Protein AF-A0AA38P6E7-F1 (afdb_monomer_lite)

Structure (mmCIF, N/CA/C/O backbone):
data_AF-A0AA38P6E7-F1
#
_entry.id   AF-A0AA38P6E7-F1
#
loop_
_atom_site.group_PDB
_atom_site.id
_atom_site.type_symbol
_atom_site.label_atom_id
_atom_site.label_alt_id
_atom_site.label_comp_id
_atom_site.label_asym_id
_atom_site.label_entity_id
_atom_site.label_seq_id
_atom_site.pdbx_PDB_ins_code
_atom_site.Cartn_x
_atom_site.Cartn_y
_atom_site.Cartn_z
_atom_site.occupancy
_atom_site.B_iso_or_equiv
_atom_site.auth_seq_id
_atom_site.auth_comp_id
_atom_site.auth_asym_id
_atom_site.auth_atom_id
_atom_site.pdbx_PDB_model_num
ATOM 1 N N . MET A 1 1 ? -50.278 -29.221 38.569 1.00 39.88 1 MET A N 1
ATOM 2 C CA . MET A 1 1 ? -48.830 -29.447 38.751 1.00 39.88 1 MET A CA 1
ATOM 3 C C . MET A 1 1 ? -48.111 -28.726 37.628 1.00 39.88 1 MET A C 1
ATOM 5 O O . MET A 1 1 ? -48.579 -28.765 36.501 1.00 39.88 1 MET A O 1
ATOM 9 N N . PHE A 1 2 ? -47.095 -27.956 37.997 1.00 41.41 2 PHE A N 1
ATOM 10 C CA . PHE A 1 2 ? -46.388 -26.969 37.183 1.00 41.41 2 PHE A CA 1
ATOM 11 C C . PHE A 1 2 ? -45.392 -27.589 36.188 1.00 41.41 2 PHE A C 1
ATOM 13 O O . PHE A 1 2 ? -44.880 -28.671 36.452 1.00 41.41 2 PHE A O 1
ATOM 20 N N . ARG A 1 3 ? -45.025 -26.763 35.190 1.00 39.72 3 ARG A N 1
ATOM 21 C CA . ARG A 1 3 ? -43.854 -26.798 34.283 1.00 39.72 3 ARG A CA 1
ATOM 22 C C . ARG A 1 3 ? -44.004 -27.555 32.961 1.00 39.72 3 ARG A C 1
ATOM 24 O O . ARG A 1 3 ? -43.667 -28.721 32.879 1.00 39.72 3 ARG A O 1
ATOM 31 N N . ASP A 1 4 ? -44.333 -26.792 31.919 1.00 40.22 4 ASP A N 1
ATOM 32 C CA . ASP A 1 4 ? -43.543 -26.791 30.680 1.00 40.22 4 ASP A CA 1
ATOM 33 C C . ASP A 1 4 ? -43.655 -25.419 29.991 1.00 40.22 4 ASP A C 1
ATOM 35 O O . ASP A 1 4 ? -44.494 -25.152 29.136 1.00 40.22 4 ASP A O 1
ATOM 39 N N . LEU A 1 5 ? -42.813 -24.496 30.455 1.00 48.41 5 LEU A N 1
ATOM 40 C CA . LEU A 1 5 ? -42.480 -23.230 29.808 1.00 48.41 5 LEU A CA 1
ATOM 41 C C . LEU A 1 5 ? -40.957 -23.209 29.729 1.00 48.41 5 LEU A C 1
ATOM 43 O O . LEU A 1 5 ? -40.318 -22.883 30.726 1.00 48.41 5 LEU A O 1
ATOM 47 N N . ALA A 1 6 ? -40.400 -23.606 28.585 1.00 44.25 6 ALA A N 1
ATOM 48 C CA . ALA A 1 6 ? -39.143 -23.108 28.016 1.00 44.25 6 ALA A CA 1
ATOM 49 C C . ALA A 1 6 ? -38.580 -24.121 27.015 1.00 44.25 6 ALA A C 1
ATOM 51 O O . ALA A 1 6 ? -37.879 -25.044 27.405 1.00 44.25 6 ALA A O 1
ATOM 52 N N . GLN A 1 7 ? -38.824 -23.894 25.726 1.00 44.56 7 GLN A N 1
ATOM 53 C CA . GLN A 1 7 ? -37.786 -23.967 24.688 1.00 44.56 7 GLN A CA 1
ATOM 54 C C . GLN A 1 7 ? -38.364 -23.484 23.353 1.00 44.56 7 GLN A C 1
ATOM 56 O O . GLN A 1 7 ? -38.350 -24.160 22.330 1.00 44.56 7 GLN A O 1
ATOM 61 N N . LEU A 1 8 ? -38.844 -22.236 23.352 1.00 39.66 8 LEU A N 1
ATOM 62 C CA . LEU A 1 8 ? -38.752 -21.430 22.141 1.00 39.66 8 LEU A CA 1
ATOM 63 C C . LEU A 1 8 ? -37.263 -21.161 21.942 1.00 39.66 8 LEU A C 1
ATOM 65 O O . LEU A 1 8 ? -36.682 -20.301 22.604 1.00 39.66 8 LEU A O 1
ATOM 69 N N . GLY A 1 9 ? -36.643 -21.977 21.092 1.00 34.53 9 GLY A N 1
ATOM 70 C CA . GLY A 1 9 ? -35.285 -21.788 20.614 1.00 34.53 9 GLY A CA 1
ATOM 71 C C . GLY A 1 9 ? -35.180 -20.437 19.924 1.00 34.53 9 GLY A C 1
ATOM 72 O O . GLY A 1 9 ? -35.387 -20.314 18.719 1.00 34.53 9 GLY A O 1
ATOM 73 N N . VAL A 1 10 ? -34.853 -19.414 20.709 1.00 36.50 10 VAL A N 1
ATOM 74 C CA . VAL A 1 10 ? -34.252 -18.184 20.221 1.00 36.50 10 VAL A CA 1
ATOM 75 C C . VAL A 1 10 ? -33.003 -18.631 19.474 1.00 36.50 10 VAL A C 1
ATOM 77 O O . VAL A 1 10 ? -32.026 -19.056 20.089 1.00 36.50 10 VAL A O 1
ATOM 80 N N . LYS A 1 11 ? -33.039 -18.566 18.138 1.00 34.88 11 LYS A N 1
ATOM 81 C CA . LYS A 1 11 ? -31.817 -18.427 17.351 1.00 34.88 11 LYS A CA 1
ATOM 82 C C . LYS A 1 11 ? -31.147 -17.179 17.902 1.00 34.88 11 LYS A C 1
ATOM 84 O O . LYS A 1 11 ? -31.534 -16.067 17.547 1.00 34.88 11 LYS A O 1
ATOM 89 N N . SER A 1 12 ? -30.200 -17.357 18.819 1.00 31.38 12 SER A N 1
ATOM 90 C CA . SER A 1 12 ? -29.248 -16.310 19.109 1.00 31.38 12 SER A CA 1
ATOM 91 C C . SER A 1 12 ? -28.549 -16.075 17.781 1.00 31.38 12 SER A C 1
ATOM 93 O O . SER A 1 12 ? -27.757 -16.883 17.303 1.00 31.38 12 SER A O 1
ATOM 95 N N . SER A 1 13 ? -28.929 -14.987 17.117 1.00 34.25 13 SER A N 1
ATOM 96 C CA . SER A 1 13 ? -28.035 -14.318 16.200 1.00 34.25 13 SER A CA 1
ATOM 97 C C . SER A 1 13 ? -26.786 -14.063 17.026 1.00 34.25 13 SER A C 1
ATOM 99 O O . SER A 1 13 ? -26.757 -13.139 17.843 1.00 34.25 13 SER A O 1
ATOM 101 N N . THR A 1 14 ? -25.803 -14.952 16.905 1.00 36.31 14 THR A N 1
ATOM 102 C CA . THR A 1 14 ? -24.436 -14.668 17.287 1.00 36.31 14 THR A CA 1
ATOM 103 C C . THR A 1 14 ? -24.098 -13.407 16.527 1.00 36.31 14 THR A C 1
ATOM 105 O O . THR A 1 14 ? -23.789 -13.431 15.338 1.00 36.31 14 THR A O 1
ATOM 108 N N . SER A 1 15 ? -24.242 -12.282 17.219 1.00 38.16 15 SER A N 1
ATOM 109 C CA . SER A 1 15 ? -23.407 -11.129 17.013 1.00 38.16 15 SER A CA 1
ATOM 110 C C . SER A 1 15 ? -21.996 -11.681 17.108 1.00 38.16 15 SER A C 1
ATOM 112 O O . SER A 1 15 ? -21.443 -11.840 18.197 1.00 38.16 15 SER A O 1
ATOM 114 N N . GLU A 1 16 ? -21.457 -12.097 15.959 1.00 39.03 16 GLU A N 1
ATOM 115 C CA . GLU A 1 16 ? -20.031 -12.262 15.784 1.00 39.03 16 GLU A CA 1
ATOM 116 C C . GLU A 1 16 ? -19.461 -10.957 16.308 1.00 39.03 16 GLU A C 1
ATOM 118 O O . GLU A 1 16 ? -19.610 -9.892 15.702 1.00 39.03 16 GLU A O 1
ATOM 123 N N . LYS A 1 17 ? -18.925 -11.016 17.529 1.00 42.41 17 LYS A N 1
ATOM 124 C CA . LYS A 1 17 ? -18.090 -9.965 18.065 1.00 42.41 17 LYS A CA 1
ATOM 125 C C . LYS A 1 17 ? -16.976 -9.891 17.044 1.00 42.41 17 LYS A C 1
ATOM 127 O O . LYS A 1 17 ? -16.086 -10.734 17.086 1.00 42.41 17 LYS A O 1
ATOM 132 N N . LYS A 1 18 ? -17.093 -8.965 16.082 1.00 54.44 18 LYS A N 1
ATOM 133 C CA . LYS A 1 18 ? -16.009 -8.619 15.174 1.00 54.44 18 LYS A CA 1
ATOM 134 C C . LYS A 1 18 ? -14.818 -8.439 16.104 1.00 54.44 18 LYS A C 1
ATOM 136 O O . LYS A 1 18 ? -14.843 -7.594 16.993 1.00 54.44 18 LYS A O 1
ATOM 141 N N . SER A 1 19 ? -13.887 -9.361 16.024 1.00 62.50 19 SER A N 1
ATOM 142 C CA . SER A 1 19 ? -12.662 -9.365 16.786 1.00 62.50 19 SER A CA 1
ATOM 143 C C . SER A 1 19 ? -11.571 -9.463 15.746 1.00 62.50 19 SER A C 1
ATOM 145 O O . SER A 1 19 ? -11.740 -10.088 14.694 1.00 62.50 19 SER A O 1
ATOM 147 N N . MET A 1 20 ? -10.479 -8.755 15.996 1.00 73.88 20 MET A N 1
ATOM 148 C CA . MET A 1 20 ? -9.335 -8.794 15.105 1.00 73.88 20 MET A CA 1
ATOM 149 C C . MET A 1 20 ? -8.891 -10.247 14.912 1.00 73.88 20 MET A C 1
ATOM 151 O O . MET A 1 20 ? -8.776 -10.988 15.891 1.00 73.88 20 MET A O 1
ATOM 155 N N . SER A 1 21 ? -8.604 -10.642 13.668 1.00 80.94 21 SER A N 1
ATOM 156 C CA . SER A 1 21 ? -7.973 -11.938 13.407 1.00 80.94 21 SER A CA 1
ATOM 157 C C . SER A 1 21 ? -6.706 -12.066 14.273 1.00 80.94 21 SER A C 1
ATOM 159 O O . SER A 1 21 ? -5.883 -11.142 14.254 1.00 80.94 21 SER A O 1
ATOM 161 N N . PRO A 1 22 ? -6.514 -13.169 15.028 1.00 83.25 22 PRO A N 1
ATOM 162 C CA . PRO A 1 22 ? -5.448 -13.275 16.030 1.00 83.25 22 PRO A CA 1
ATOM 163 C C . PRO A 1 22 ? -4.039 -13.033 15.481 1.00 83.25 22 PRO A C 1
ATOM 165 O O . PRO A 1 22 ? -3.148 -12.604 16.208 1.00 83.25 22 PRO A O 1
ATOM 168 N N . THR A 1 23 ? -3.832 -13.292 14.190 1.00 93.94 23 THR A N 1
ATOM 169 C CA . THR A 1 23 ? -2.532 -13.155 13.526 1.00 93.94 23 THR A CA 1
ATOM 170 C C . THR A 1 23 ? -2.418 -11.894 12.674 1.00 93.94 23 THR A C 1
ATOM 172 O O . THR A 1 23 ? -1.388 -11.702 12.038 1.00 93.94 23 THR A O 1
ATOM 175 N N . LEU A 1 24 ? -3.440 -11.026 12.617 1.00 93.94 24 LEU A N 1
ATOM 176 C CA . LEU A 1 24 ? -3.442 -9.875 11.703 1.00 93.94 24 LEU A CA 1
ATOM 177 C C . LEU A 1 24 ? -2.207 -8.994 11.898 1.00 93.94 24 LEU A C 1
ATOM 179 O O . LEU A 1 24 ? -1.532 -8.660 10.931 1.00 93.94 24 LEU A O 1
ATOM 183 N N . ARG A 1 25 ? -1.868 -8.674 13.150 1.00 93.94 25 ARG A N 1
ATOM 184 C CA . ARG A 1 25 ? -0.705 -7.839 13.466 1.00 93.94 25 ARG A CA 1
ATOM 185 C C . ARG A 1 25 ? 0.607 -8.460 12.976 1.00 93.94 2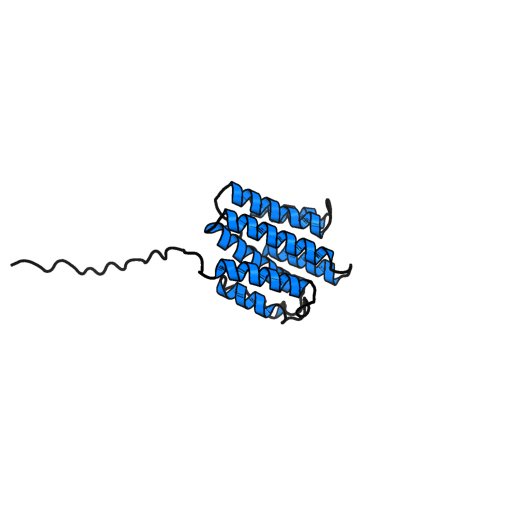5 ARG A C 1
ATOM 187 O O . ARG A 1 25 ? 1.397 -7.772 12.336 1.00 93.94 25 ARG A O 1
ATOM 194 N N . SER A 1 26 ? 0.856 -9.740 13.263 1.00 95.56 26 SER A N 1
ATOM 195 C CA . SER A 1 26 ? 2.084 -10.417 12.816 1.00 95.56 26 SER A CA 1
ATOM 196 C C . SER A 1 26 ? 2.136 -10.543 11.296 1.00 95.56 26 SER A C 1
ATOM 198 O O . SER A 1 26 ? 3.189 -10.340 10.688 1.00 95.56 26 SER A O 1
ATOM 200 N N . ASP A 1 27 ? 0.988 -10.828 10.683 1.00 97.00 27 ASP A N 1
ATOM 201 C CA . ASP A 1 27 ? 0.849 -10.984 9.241 1.00 97.00 27 ASP A CA 1
ATOM 202 C C . ASP A 1 27 ? 1.086 -9.643 8.524 1.00 97.00 27 ASP A C 1
ATOM 204 O O . ASP A 1 27 ? 1.743 -9.629 7.487 1.00 97.00 27 ASP A O 1
ATOM 208 N N . VAL A 1 28 ? 0.653 -8.506 9.091 1.00 97.56 28 VAL A N 1
ATOM 209 C CA . VAL A 1 28 ? 0.943 -7.155 8.567 1.00 97.56 28 VAL A CA 1
ATOM 210 C C . VAL A 1 28 ? 2.447 -6.933 8.442 1.00 97.56 28 VAL A C 1
ATOM 212 O O . VAL A 1 28 ? 2.931 -6.669 7.344 1.00 97.56 28 VAL A O 1
ATOM 215 N N . TYR A 1 29 ? 3.202 -7.059 9.536 1.00 97.50 29 TYR A N 1
ATOM 216 C CA . TYR A 1 29 ? 4.641 -6.776 9.505 1.00 97.50 29 TYR A CA 1
ATOM 217 C C . TYR A 1 29 ? 5.405 -7.772 8.630 1.00 97.50 29 TYR A C 1
ATOM 219 O O . TYR A 1 29 ? 6.242 -7.365 7.828 1.00 97.50 29 TYR A O 1
ATOM 227 N N . THR A 1 30 ? 5.034 -9.053 8.689 1.00 97.31 30 THR A N 1
ATOM 228 C CA . THR A 1 30 ? 5.612 -10.086 7.818 1.00 97.31 30 THR A CA 1
ATOM 229 C C . THR A 1 30 ? 5.386 -9.756 6.342 1.00 97.31 30 THR A C 1
ATOM 231 O O . THR A 1 30 ? 6.307 -9.859 5.532 1.00 97.31 30 THR A O 1
ATOM 234 N N . THR A 1 31 ? 4.178 -9.317 5.976 1.00 97.12 31 THR A N 1
ATOM 235 C CA . THR A 1 31 ? 3.848 -8.977 4.585 1.00 97.12 31 THR A CA 1
ATOM 236 C C . THR A 1 31 ? 4.546 -7.688 4.142 1.00 97.12 31 THR A C 1
ATOM 238 O O . THR A 1 31 ? 4.998 -7.611 3.002 1.00 97.12 31 THR A O 1
ATOM 241 N N . ILE A 1 32 ? 4.716 -6.701 5.033 1.00 98.12 32 ILE A N 1
ATOM 242 C CA . ILE A 1 32 ? 5.516 -5.492 4.763 1.00 98.12 32 ILE A CA 1
ATOM 243 C C . ILE A 1 32 ? 6.966 -5.869 4.427 1.00 98.12 32 ILE A C 1
ATOM 245 O O . ILE A 1 32 ? 7.505 -5.385 3.429 1.00 98.12 32 ILE A O 1
ATOM 249 N N . ASP A 1 33 ? 7.586 -6.752 5.211 1.00 96.62 33 ASP A N 1
ATOM 250 C CA . ASP A 1 33 ? 8.971 -7.183 4.988 1.00 96.62 33 ASP A CA 1
ATOM 251 C C . ASP A 1 33 ? 9.125 -7.997 3.698 1.00 96.62 33 ASP A C 1
ATOM 253 O O . ASP A 1 33 ? 10.066 -7.785 2.926 1.00 96.62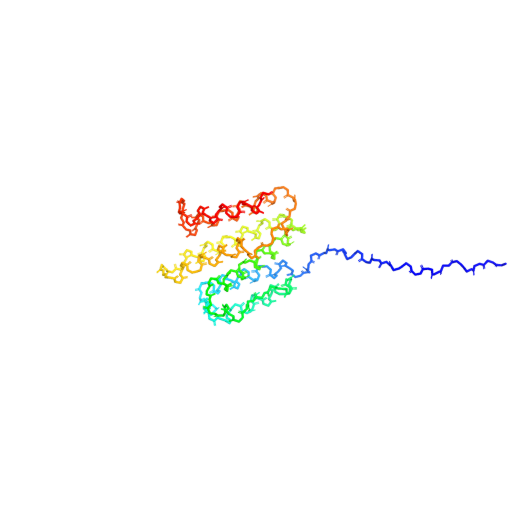 33 ASP A O 1
ATOM 257 N N . GLN A 1 34 ? 8.173 -8.891 3.417 1.00 96.19 34 GLN A N 1
ATOM 258 C CA . GLN A 1 34 ? 8.124 -9.617 2.148 1.00 96.19 34 GLN A CA 1
ATOM 259 C C . GLN A 1 34 ? 7.978 -8.658 0.960 1.00 96.19 34 GLN A C 1
ATOM 261 O O . GLN A 1 34 ? 8.695 -8.804 -0.031 1.00 96.19 34 GLN A O 1
ATOM 266 N N . CYS A 1 35 ? 7.116 -7.644 1.076 1.00 96.88 35 CYS A N 1
ATOM 267 C CA . CYS A 1 35 ? 6.895 -6.653 0.027 1.00 96.88 35 CYS A CA 1
ATOM 268 C C . CYS A 1 35 ? 8.132 -5.800 -0.218 1.00 96.88 35 CYS A C 1
ATOM 270 O O . CYS A 1 35 ? 8.526 -5.609 -1.367 1.00 96.88 35 CYS A O 1
ATOM 272 N N . LYS A 1 36 ? 8.811 -5.371 0.849 1.00 96.19 36 LYS A N 1
ATOM 273 C CA . LYS A 1 36 ? 10.107 -4.696 0.755 1.00 96.19 36 LYS A CA 1
ATOM 274 C C . LYS A 1 36 ? 11.113 -5.538 -0.031 1.00 96.19 36 LYS A C 1
ATOM 276 O O . LYS A 1 36 ? 11.755 -5.028 -0.943 1.00 96.19 36 LYS A O 1
ATOM 281 N N . ALA A 1 37 ? 11.247 -6.821 0.306 1.00 94.44 37 ALA A N 1
ATOM 282 C CA . ALA A 1 37 ? 12.193 -7.707 -0.363 1.00 94.44 37 ALA A CA 1
ATOM 283 C C . ALA A 1 37 ? 11.838 -7.956 -1.837 1.00 94.44 37 ALA A C 1
ATOM 285 O O . ALA A 1 37 ? 12.730 -7.989 -2.683 1.00 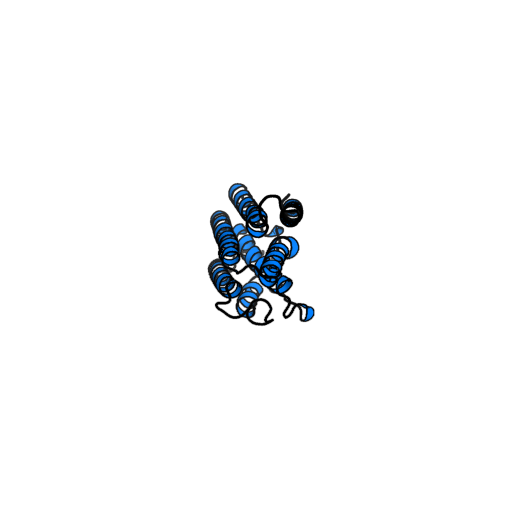94.44 37 ALA A O 1
ATOM 286 N N . TRP A 1 38 ? 10.551 -8.095 -2.149 1.00 95.62 38 TRP A N 1
ATOM 287 C CA . TRP A 1 38 ? 10.069 -8.291 -3.515 1.00 95.62 38 TRP A CA 1
ATOM 288 C C . TRP A 1 38 ? 10.237 -7.036 -4.384 1.00 95.62 38 TRP A C 1
ATOM 290 O O . TRP A 1 38 ? 10.803 -7.120 -5.472 1.00 95.62 38 TRP A O 1
ATOM 300 N N . LEU A 1 39 ? 9.838 -5.858 -3.890 1.00 94.06 39 LEU A N 1
ATOM 301 C CA . LEU A 1 39 ? 10.000 -4.584 -4.604 1.00 94.06 39 LEU A CA 1
ATOM 302 C C . LEU A 1 39 ? 11.475 -4.247 -4.866 1.00 94.06 39 LEU A C 1
ATOM 304 O O . LEU A 1 39 ? 11.798 -3.695 -5.916 1.00 94.06 39 LEU A O 1
ATOM 308 N N . ALA A 1 40 ? 12.367 -4.615 -3.942 1.00 92.44 40 ALA A N 1
ATOM 309 C CA . ALA A 1 40 ? 13.814 -4.473 -4.102 1.00 92.44 40 ALA A CA 1
ATOM 310 C C . ALA A 1 40 ? 14.443 -5.507 -5.058 1.00 92.44 40 ALA A C 1
ATOM 312 O O . ALA A 1 40 ? 15.633 -5.416 -5.347 1.00 92.44 40 ALA A O 1
ATOM 313 N N . GLY A 1 41 ? 13.690 -6.512 -5.520 1.00 88.88 41 GLY A N 1
ATOM 314 C CA . GLY A 1 41 ? 14.213 -7.599 -6.353 1.00 88.88 41 GLY A CA 1
ATOM 315 C C . GLY A 1 41 ? 15.077 -8.623 -5.603 1.00 88.88 41 GLY A C 1
ATOM 316 O O . GLY A 1 41 ? 15.810 -9.378 -6.231 1.00 88.88 41 GLY A O 1
ATOM 317 N N . MET A 1 42 ? 15.016 -8.662 -4.265 1.00 88.06 42 MET A N 1
ATOM 318 C CA . MET A 1 42 ? 15.774 -9.615 -3.436 1.00 88.06 42 MET A CA 1
ATOM 319 C C . MET A 1 42 ? 15.085 -10.982 -3.318 1.00 88.06 42 MET A C 1
ATOM 321 O O . MET A 1 42 ? 15.730 -11.982 -3.011 1.00 88.06 42 MET A O 1
ATOM 325 N N . ARG A 1 43 ? 13.764 -11.033 -3.517 1.00 81.69 43 ARG A N 1
ATOM 326 C CA . ARG A 1 43 ? 12.955 -12.261 -3.495 1.00 81.69 43 ARG A CA 1
ATOM 327 C C . ARG A 1 43 ? 12.042 -12.294 -4.718 1.00 81.69 43 ARG A C 1
ATOM 329 O O . ARG A 1 43 ? 10.867 -11.950 -4.623 1.00 81.69 43 ARG A O 1
ATOM 336 N N . GLY A 1 44 ? 12.617 -12.677 -5.857 1.00 85.94 44 GLY A N 1
ATOM 337 C CA . GLY A 1 44 ? 11.927 -12.696 -7.148 1.00 85.94 44 GLY A CA 1
ATOM 338 C C . GLY A 1 44 ? 11.919 -11.341 -7.856 1.00 85.94 44 GLY A C 1
ATOM 339 O O . GLY A 1 44 ? 12.693 -10.451 -7.497 1.00 85.94 44 GLY A O 1
ATOM 340 N N . GLN A 1 45 ? 11.066 -11.175 -8.872 1.00 86.94 45 GLN A N 1
ATOM 341 C CA . GLN A 1 45 ? 10.970 -9.933 -9.640 1.00 86.94 45 GLN A CA 1
ATOM 342 C C . GLN A 1 45 ? 9.538 -9.386 -9.647 1.00 86.94 45 GLN A C 1
ATOM 344 O O . GLN A 1 45 ? 8.558 -10.113 -9.734 1.00 86.94 45 GLN A O 1
ATOM 349 N N . THR A 1 46 ? 9.388 -8.068 -9.556 1.00 88.44 46 THR A N 1
ATOM 350 C CA . THR A 1 46 ? 8.096 -7.424 -9.826 1.00 88.44 46 THR A CA 1
ATOM 351 C C . THR A 1 46 ? 7.728 -7.583 -11.300 1.00 88.44 46 THR A C 1
ATOM 353 O O . THR A 1 46 ? 8.566 -7.305 -12.164 1.00 88.44 46 THR A O 1
ATOM 356 N N . GLY A 1 47 ? 6.490 -7.998 -11.587 1.00 86.81 47 GLY A N 1
ATOM 357 C CA . GLY A 1 47 ? 6.027 -8.279 -12.947 1.00 86.81 47 GLY A CA 1
ATOM 358 C C . GLY A 1 47 ? 6.411 -9.657 -13.475 1.00 86.81 47 GLY A C 1
ATOM 359 O O . GLY A 1 47 ? 6.429 -9.833 -14.687 1.00 86.81 47 GLY A O 1
ATOM 360 N N . ASP A 1 48 ? 6.766 -10.611 -12.612 1.00 88.50 48 ASP A N 1
ATOM 361 C CA . ASP A 1 48 ? 7.031 -11.996 -13.025 1.00 88.50 48 ASP A CA 1
ATOM 362 C C . ASP A 1 48 ? 5.811 -12.922 -12.901 1.00 88.50 48 ASP A C 1
ATOM 364 O O . ASP A 1 48 ? 5.905 -14.106 -13.223 1.00 88.50 48 ASP A O 1
ATOM 368 N N . GLY A 1 49 ? 4.664 -12.408 -12.442 1.00 88.81 49 GLY A N 1
ATOM 369 C CA . GLY A 1 49 ? 3.420 -13.166 -12.326 1.00 88.81 49 GLY A CA 1
ATOM 370 C C . GLY A 1 49 ? 3.339 -14.125 -11.138 1.00 88.81 49 GLY A C 1
ATOM 371 O O . GLY A 1 49 ? 2.278 -14.706 -10.921 1.00 88.81 49 GLY A O 1
ATOM 372 N N . VAL A 1 50 ? 4.412 -14.324 -10.363 1.00 90.62 50 VAL A N 1
ATOM 373 C CA . VAL A 1 50 ? 4.459 -15.419 -9.373 1.00 90.62 50 VAL A CA 1
ATOM 374 C C . VAL A 1 50 ? 5.080 -15.034 -8.038 1.00 90.62 50 VAL A C 1
ATOM 376 O O . VAL A 1 50 ? 4.634 -15.513 -6.994 1.00 90.62 50 VAL A O 1
ATOM 379 N N . SER A 1 51 ? 6.068 -14.142 -8.018 1.00 92.62 51 SER A N 1
ATOM 380 C CA . SER A 1 51 ? 6.831 -13.837 -6.801 1.00 92.62 51 SER A CA 1
ATOM 381 C C . SER A 1 51 ? 6.025 -13.070 -5.759 1.00 92.62 51 SER A C 1
ATOM 383 O O . SER A 1 51 ? 6.378 -13.059 -4.579 1.00 92.62 51 SER A O 1
ATOM 385 N N . TYR A 1 52 ? 4.892 -12.487 -6.156 1.00 92.62 52 TYR A N 1
ATOM 386 C CA . TYR A 1 52 ? 3.957 -11.869 -5.225 1.00 92.62 52 TYR A CA 1
ATOM 387 C C . TYR A 1 52 ? 3.118 -12.883 -4.424 1.00 92.62 52 TYR A C 1
ATOM 389 O O . TYR A 1 52 ? 2.472 -12.503 -3.443 1.00 92.62 52 TYR A O 1
ATOM 397 N N . ALA A 1 53 ? 3.080 -14.159 -4.830 1.00 93.00 53 ALA A N 1
ATOM 398 C CA . ALA A 1 53 ? 2.138 -15.152 -4.311 1.00 93.00 53 ALA A CA 1
ATOM 399 C C . ALA A 1 53 ? 2.170 -15.334 -2.779 1.00 93.00 53 ALA A C 1
ATOM 401 O O . ALA A 1 53 ? 1.090 -15.397 -2.186 1.00 93.00 53 ALA A O 1
ATOM 402 N N . PRO A 1 54 ? 3.333 -15.354 -2.091 1.00 94.50 54 PRO A N 1
ATOM 403 C CA . PRO A 1 54 ? 3.366 -15.464 -0.629 1.00 94.50 54 PRO A CA 1
ATOM 404 C C . PRO A 1 54 ? 2.639 -14.312 0.080 1.00 94.50 54 PRO A C 1
ATOM 406 O O . PRO A 1 54 ? 1.895 -14.532 1.041 1.00 94.50 54 PRO A O 1
ATOM 409 N N . MET A 1 55 ? 2.789 -13.089 -0.438 1.00 96.12 55 MET A N 1
ATOM 410 C CA . MET A 1 55 ? 2.098 -11.915 0.092 1.00 96.12 55 MET A CA 1
ATOM 411 C C . MET A 1 55 ? 0.608 -11.980 -0.217 1.00 96.12 55 MET A C 1
ATOM 413 O O . MET A 1 55 ? -0.206 -11.758 0.674 1.00 96.12 55 MET A O 1
ATOM 417 N N . LEU A 1 56 ? 0.236 -12.345 -1.450 1.00 95.88 56 LEU A N 1
ATOM 418 C CA . LEU A 1 56 ? -1.170 -12.483 -1.829 1.00 95.88 56 LEU A CA 1
ATOM 419 C C . LEU A 1 56 ? -1.889 -13.531 -0.972 1.00 95.88 56 LEU A C 1
ATOM 421 O O . LEU A 1 56 ? -3.016 -13.294 -0.552 1.00 95.88 56 LEU A O 1
ATOM 425 N N . ASN A 1 57 ? -1.244 -14.658 -0.669 1.00 95.69 57 ASN A N 1
ATOM 426 C CA . ASN A 1 57 ? -1.806 -15.688 0.206 1.00 95.69 57 ASN A CA 1
ATOM 427 C C . ASN A 1 57 ? -2.036 -15.162 1.627 1.00 95.69 57 ASN A C 1
ATOM 429 O O . ASN A 1 57 ? -3.094 -15.400 2.213 1.00 95.69 57 ASN A O 1
ATOM 433 N N . THR A 1 58 ? -1.082 -14.394 2.158 1.00 96.12 58 THR A N 1
ATOM 434 C CA . THR A 1 58 ? -1.216 -13.764 3.478 1.00 96.12 58 THR A CA 1
ATOM 435 C C . THR A 1 58 ? -2.327 -12.711 3.487 1.00 96.12 58 THR A C 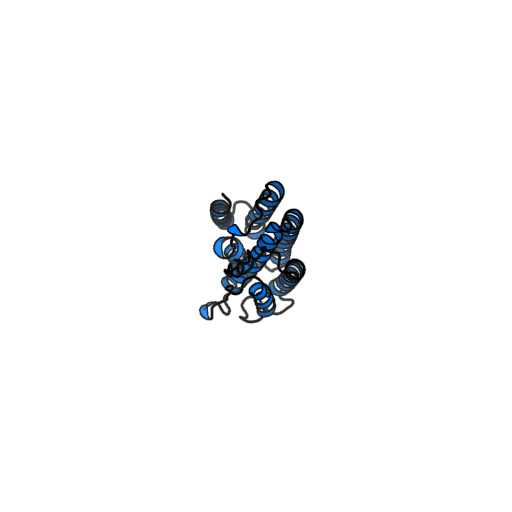1
ATOM 437 O O . THR A 1 58 ? -3.127 -12.675 4.417 1.00 96.12 58 THR A O 1
ATOM 440 N N . ILE A 1 59 ? -2.456 -11.912 2.425 1.00 96.50 59 ILE A N 1
ATOM 441 C CA . ILE A 1 59 ? -3.553 -10.946 2.271 1.00 96.50 59 ILE A CA 1
ATOM 442 C C . ILE A 1 59 ? -4.900 -11.672 2.186 1.00 96.50 59 ILE A C 1
ATOM 444 O O . ILE A 1 59 ? -5.834 -11.303 2.893 1.00 96.50 59 ILE A O 1
ATOM 448 N N . LYS A 1 60 ? -5.005 -12.734 1.378 1.00 95.31 60 LYS A N 1
ATOM 449 C CA . LYS A 1 60 ? -6.234 -13.525 1.196 1.00 95.31 60 LYS A CA 1
ATOM 450 C C . LYS A 1 60 ? -6.740 -14.175 2.479 1.00 95.31 60 LYS A C 1
ATOM 452 O O . LYS A 1 60 ? -7.943 -14.358 2.621 1.00 95.31 60 LYS A O 1
ATOM 457 N N . LYS A 1 61 ? -5.853 -14.477 3.428 1.00 94.62 61 LYS A N 1
ATOM 458 C CA . LYS A 1 61 ? -6.238 -14.954 4.763 1.00 94.62 61 LYS A CA 1
ATOM 459 C C . LYS A 1 61 ? -7.148 -13.964 5.501 1.00 94.62 61 LYS A C 1
ATOM 461 O O . LYS A 1 61 ? -8.020 -14.395 6.246 1.00 94.62 61 LYS A O 1
ATOM 466 N N . HIS A 1 62 ? -6.954 -12.660 5.289 1.00 93.75 62 HIS A N 1
ATOM 467 C CA . HIS A 1 62 ? -7.745 -11.591 5.918 1.00 93.75 62 HIS A CA 1
ATOM 468 C C . HIS A 1 62 ? -8.769 -10.970 4.957 1.00 93.75 62 HIS A C 1
ATOM 470 O O . HIS A 1 62 ? -9.816 -10.501 5.391 1.00 93.75 62 HIS A O 1
ATOM 476 N N . PHE A 1 63 ? -8.498 -11.014 3.650 1.00 93.94 63 PHE A N 1
ATOM 477 C CA . PHE A 1 63 ? -9.339 -10.475 2.579 1.00 93.94 63 PHE A CA 1
ATOM 478 C C . PHE A 1 63 ? -9.473 -11.486 1.427 1.00 93.94 63 PHE A C 1
ATOM 480 O O . PHE A 1 63 ? -8.822 -11.311 0.388 1.00 93.94 63 PHE A O 1
ATOM 487 N N . PRO A 1 64 ? -10.321 -12.525 1.564 1.00 91.81 64 PRO A N 1
ATOM 488 C CA . PRO A 1 64 ? -10.407 -13.642 0.609 1.00 91.81 64 PRO A CA 1
ATOM 489 C C . PRO A 1 64 ? -10.716 -13.232 -0.835 1.00 91.81 64 PRO A C 1
ATOM 491 O O . PRO A 1 64 ? -10.287 -13.894 -1.777 1.00 91.81 64 PRO A O 1
ATOM 494 N N . ASN A 1 65 ? -11.407 -12.103 -1.012 1.00 89.88 65 ASN A N 1
ATOM 495 C CA . ASN A 1 65 ? -11.785 -11.570 -2.321 1.00 89.88 65 ASN A CA 1
ATOM 496 C C . ASN A 1 65 ? -10.623 -10.881 -3.061 1.00 89.88 65 ASN A C 1
ATOM 498 O O . ASN A 1 65 ? -10.762 -10.530 -4.233 1.00 89.88 65 ASN A O 1
ATOM 502 N N . THR A 1 66 ? -9.474 -10.677 -2.408 1.00 91.00 66 THR A N 1
ATOM 503 C CA . THR A 1 66 ? -8.305 -10.060 -3.046 1.00 91.00 66 THR A CA 1
ATOM 504 C C . THR A 1 66 ? -7.721 -11.013 -4.077 1.00 91.00 66 THR A C 1
ATOM 506 O O . THR A 1 66 ? -7.200 -12.071 -3.733 1.00 91.00 66 THR A O 1
ATOM 509 N N . THR A 1 67 ? -7.778 -10.642 -5.351 1.00 89.19 67 THR A N 1
ATOM 510 C CA . THR A 1 67 ? -7.303 -11.475 -6.459 1.00 89.19 67 THR A CA 1
ATOM 511 C C . THR A 1 67 ? -6.509 -10.648 -7.464 1.00 89.19 67 THR A C 1
ATOM 513 O O . THR A 1 67 ? -6.717 -9.443 -7.607 1.00 89.19 67 THR A O 1
ATOM 516 N N . ILE A 1 68 ? -5.570 -11.312 -8.139 1.00 87.19 68 ILE A N 1
ATOM 517 C CA . ILE A 1 68 ? -4.899 -10.815 -9.342 1.00 87.19 68 ILE A CA 1
ATOM 518 C C . ILE A 1 68 ? -5.427 -11.698 -10.470 1.00 87.19 68 ILE A C 1
ATOM 520 O O . ILE A 1 68 ? -5.274 -12.919 -10.401 1.00 87.19 68 ILE A O 1
ATOM 524 N N . GLY A 1 69 ? -6.137 -11.096 -11.425 1.00 81.38 69 GLY A N 1
ATOM 525 C CA . GLY A 1 69 ? -6.687 -11.807 -12.577 1.00 81.38 69 GLY A CA 1
ATOM 526 C C . GLY A 1 69 ? -5.588 -12.312 -13.513 1.00 81.38 69 GLY A C 1
ATOM 527 O O . GLY A 1 69 ? -4.459 -11.819 -13.480 1.00 81.38 69 GLY A O 1
ATOM 528 N N . LEU A 1 70 ? -5.910 -13.298 -14.353 1.00 78.25 70 LEU A N 1
ATOM 529 C CA . LEU A 1 70 ? -4.965 -13.864 -15.327 1.00 78.25 70 LEU A CA 1
ATOM 530 C C . LEU A 1 70 ? -4.458 -12.807 -16.317 1.00 78.25 70 LEU A C 1
ATOM 532 O O . LEU A 1 70 ? -3.302 -12.841 -16.724 1.00 78.25 70 LEU A O 1
ATOM 536 N N . GLU A 1 71 ? -5.304 -11.839 -16.653 1.00 77.62 71 GLU A N 1
ATOM 537 C CA . GLU A 1 71 ? -5.004 -10.699 -17.517 1.00 77.62 71 GLU A CA 1
ATOM 538 C C . GLU A 1 71 ? -3.965 -9.732 -16.928 1.00 77.62 71 GLU A C 1
ATOM 540 O O . GLU A 1 71 ? -3.350 -8.957 -17.660 1.00 77.62 71 GLU A O 1
ATOM 545 N N . ALA A 1 72 ? -3.763 -9.782 -15.611 1.00 78.19 72 ALA A N 1
ATOM 546 C CA . ALA A 1 72 ? -2.848 -8.922 -14.874 1.00 78.19 72 ALA A CA 1
ATOM 547 C C . ALA A 1 72 ? -1.493 -9.587 -14.580 1.00 78.19 72 ALA A C 1
ATOM 549 O O . ALA A 1 72 ? -0.601 -8.935 -14.033 1.00 78.19 72 ALA A O 1
ATOM 550 N N . LEU A 1 73 ? -1.320 -10.865 -14.938 1.00 82.94 73 LEU A N 1
ATOM 551 C CA . LEU A 1 73 ? -0.059 -11.582 -14.753 1.00 82.94 73 LEU A CA 1
ATOM 552 C C . LEU A 1 73 ? 1.045 -10.947 -15.603 1.00 82.94 73 LEU A C 1
ATOM 554 O O . LEU A 1 73 ? 0.888 -10.746 -16.806 1.00 82.94 73 LEU A O 1
ATOM 558 N N . GLY A 1 74 ? 2.165 -10.607 -14.969 1.00 82.06 74 GLY A N 1
ATOM 559 C CA . GLY A 1 74 ? 3.282 -9.926 -15.618 1.00 82.06 74 GLY A CA 1
ATOM 560 C C . GLY A 1 74 ? 3.100 -8.410 -15.757 1.00 82.06 74 GLY A C 1
ATOM 561 O O . GLY A 1 74 ? 3.999 -7.704 -16.230 1.00 82.06 74 GLY A O 1
ATOM 562 N N . GLN A 1 75 ? 1.957 -7.864 -15.326 1.00 92.25 75 GLN A N 1
ATOM 563 C CA . GLN A 1 75 ? 1.717 -6.425 -15.312 1.00 92.25 75 GLN A CA 1
ATOM 564 C C . GLN A 1 75 ? 2.144 -5.830 -13.971 1.00 92.25 75 GLN A C 1
ATOM 566 O O . GLN A 1 75 ? 1.393 -5.839 -12.996 1.00 92.25 75 GLN A O 1
ATOM 571 N N . ILE A 1 76 ? 3.355 -5.263 -13.949 1.00 94.44 76 ILE A N 1
ATOM 572 C CA . ILE A 1 76 ? 3.981 -4.663 -12.759 1.00 94.44 76 ILE A CA 1
ATOM 573 C C . ILE A 1 76 ? 3.017 -3.737 -12.011 1.00 94.44 76 ILE A C 1
ATOM 575 O O . ILE A 1 76 ? 2.894 -3.842 -10.795 1.00 94.44 76 ILE A O 1
ATOM 579 N N . GLU A 1 77 ? 2.330 -2.836 -12.717 1.00 94.44 77 GLU A N 1
ATOM 580 C CA . GLU A 1 77 ? 1.422 -1.867 -12.102 1.00 94.44 77 GLU A CA 1
ATOM 581 C C . GLU A 1 77 ? 0.292 -2.558 -11.339 1.00 94.44 77 GLU A C 1
ATOM 583 O O . GLU A 1 77 ? -0.029 -2.167 -10.217 1.00 94.44 77 GLU A O 1
ATOM 588 N N . VAL A 1 78 ? -0.308 -3.588 -11.940 1.00 94.19 78 VAL A N 1
ATOM 589 C CA . VAL A 1 78 ? -1.477 -4.265 -11.376 1.00 94.19 78 VAL A CA 1
ATOM 590 C C . VAL A 1 78 ? -1.069 -5.171 -10.224 1.00 94.19 78 VAL A C 1
ATOM 592 O O . VAL A 1 78 ? -1.700 -5.119 -9.168 1.00 94.19 78 VAL A O 1
ATOM 595 N N . GLU A 1 79 ? 0.011 -5.938 -10.381 1.00 95.06 79 GLU A N 1
ATOM 596 C CA . GLU A 1 79 ? 0.559 -6.776 -9.312 1.00 95.06 79 GLU A CA 1
ATOM 597 C C . GLU A 1 79 ? 0.922 -5.933 -8.089 1.00 95.06 79 GLU A C 1
ATOM 599 O O . GLU A 1 79 ? 0.446 -6.191 -6.980 1.00 95.06 79 GLU A O 1
ATOM 604 N N . VAL A 1 80 ? 1.719 -4.878 -8.294 1.00 96.88 80 VAL A N 1
ATOM 605 C CA . VAL A 1 80 ? 2.113 -3.963 -7.219 1.00 96.88 80 VAL A CA 1
ATOM 606 C C . VAL A 1 80 ? 0.877 -3.304 -6.618 1.00 96.88 80 VAL A C 1
ATOM 608 O O . VAL A 1 80 ? 0.766 -3.250 -5.397 1.00 96.88 80 VAL A O 1
ATOM 611 N N . GLY A 1 81 ? -0.085 -2.867 -7.433 1.00 96.62 81 GLY A N 1
ATOM 612 C CA . GLY A 1 81 ? -1.309 -2.239 -6.944 1.00 96.62 81 GLY A CA 1
ATOM 613 C C . GLY A 1 81 ? -2.148 -3.148 -6.053 1.00 96.62 81 GLY A C 1
ATOM 614 O O . GLY A 1 81 ? -2.593 -2.718 -4.989 1.00 96.62 81 GLY A O 1
ATOM 615 N N . VAL A 1 82 ? -2.338 -4.413 -6.428 1.00 96.56 82 VAL A N 1
ATOM 616 C CA . VAL A 1 82 ? -3.107 -5.354 -5.603 1.00 96.56 82 VAL A CA 1
ATOM 617 C C . VAL A 1 82 ? -2.391 -5.657 -4.290 1.00 96.56 82 VAL A C 1
ATOM 619 O O . VAL A 1 82 ? -3.028 -5.625 -3.237 1.00 96.56 82 VAL A O 1
ATOM 622 N N . ILE A 1 83 ? -1.076 -5.890 -4.317 1.00 97.56 83 ILE A N 1
ATOM 623 C CA . ILE A 1 83 ? -0.306 -6.151 -3.094 1.00 97.56 83 ILE A CA 1
ATOM 624 C C . ILE A 1 83 ? -0.283 -4.921 -2.184 1.00 97.56 83 ILE A C 1
ATOM 626 O O . ILE A 1 83 ? -0.554 -5.036 -0.988 1.00 97.56 83 ILE A O 1
ATOM 630 N N . VAL A 1 84 ? -0.028 -3.734 -2.739 1.00 97.94 84 VAL A N 1
ATOM 631 C CA . VAL A 1 84 ? 0.015 -2.486 -1.971 1.00 97.94 84 VAL A CA 1
ATOM 632 C C . VAL A 1 84 ? -1.344 -2.173 -1.357 1.00 97.94 84 VAL A C 1
ATOM 634 O O . VAL A 1 84 ? -1.414 -1.862 -0.168 1.00 97.94 84 VAL A O 1
ATOM 637 N N . GLY A 1 85 ? -2.428 -2.294 -2.127 1.00 97.38 85 GLY A N 1
ATOM 638 C CA . GLY A 1 85 ? -3.787 -2.118 -1.616 1.00 97.38 85 GLY A CA 1
ATOM 639 C C . GLY A 1 85 ? -4.141 -3.142 -0.538 1.00 97.38 85 GLY A C 1
ATOM 640 O O . GLY A 1 85 ? -4.655 -2.772 0.512 1.00 97.38 85 GLY A O 1
ATOM 641 N N . GLY A 1 86 ? -3.788 -4.414 -0.741 1.00 97.56 86 GLY A N 1
ATOM 642 C CA . GLY A 1 86 ? -4.035 -5.486 0.223 1.00 97.56 86 GLY A CA 1
ATOM 643 C C . GLY A 1 86 ? -3.320 -5.283 1.561 1.00 97.56 86 GLY A C 1
ATOM 644 O O . GLY A 1 86 ? -3.957 -5.366 2.609 1.00 97.56 86 GLY A O 1
ATOM 645 N N . ILE A 1 87 ? -2.028 -4.936 1.543 1.00 98.19 87 ILE A N 1
ATOM 646 C CA . ILE A 1 87 ? -1.274 -4.598 2.765 1.00 98.19 87 ILE A CA 1
ATOM 647 C C . ILE A 1 87 ? -1.886 -3.370 3.442 1.00 98.19 87 ILE A C 1
ATOM 649 O O . ILE A 1 87 ? -2.062 -3.353 4.660 1.00 98.19 87 ILE A O 1
ATOM 653 N N . THR A 1 88 ? -2.265 -2.358 2.658 1.00 98.12 88 THR A N 1
ATOM 654 C CA . THR A 1 88 ? -2.902 -1.146 3.188 1.00 98.12 88 THR A CA 1
ATOM 655 C C . THR A 1 88 ? -4.227 -1.487 3.875 1.00 98.12 88 THR A C 1
ATOM 657 O O . THR A 1 88 ? -4.453 -1.038 4.994 1.00 98.12 88 THR A O 1
ATOM 660 N N . ASN A 1 89 ? -5.052 -2.359 3.289 1.00 97.69 89 ASN A N 1
ATOM 661 C CA . ASN A 1 89 ? -6.293 -2.850 3.897 1.00 97.69 89 ASN A CA 1
ATOM 662 C C . ASN A 1 89 ? -6.045 -3.622 5.194 1.00 97.69 89 ASN A C 1
ATOM 664 O O . ASN A 1 89 ? -6.762 -3.402 6.165 1.00 97.69 89 ASN A O 1
ATOM 668 N N . MET A 1 90 ? -5.009 -4.465 5.255 1.00 97.62 90 MET A N 1
ATOM 669 C CA . MET A 1 90 ? -4.622 -5.148 6.497 1.00 97.62 90 MET A CA 1
ATOM 670 C C . MET A 1 90 ? -4.236 -4.157 7.601 1.00 97.62 90 MET A C 1
ATOM 672 O O . MET A 1 90 ? -4.661 -4.314 8.745 1.00 97.62 90 MET A O 1
ATOM 676 N N . VAL A 1 91 ? -3.477 -3.108 7.265 1.00 97.75 91 VAL A N 1
ATOM 677 C CA . VAL A 1 91 ? -3.113 -2.044 8.216 1.00 97.75 91 VAL A CA 1
ATOM 678 C C . VAL A 1 91 ? -4.345 -1.257 8.671 1.00 97.75 91 VAL A C 1
ATOM 680 O O . VAL A 1 91 ? -4.480 -0.969 9.862 1.00 97.75 91 VAL A O 1
ATOM 683 N N . LEU A 1 92 ? -5.250 -0.910 7.751 1.00 96.69 92 LEU A N 1
ATOM 684 C CA . LEU A 1 92 ? -6.487 -0.203 8.086 1.00 96.69 92 LEU A CA 1
ATOM 685 C C . LEU A 1 92 ? -7.389 -1.062 8.977 1.00 96.69 92 LEU A C 1
ATOM 687 O O . LEU A 1 92 ? -7.828 -0.583 10.019 1.00 96.69 92 LEU A O 1
ATOM 691 N N . GLU A 1 93 ? -7.582 -2.337 8.648 1.00 95.50 93 GLU A N 1
ATOM 692 C CA . GLU A 1 93 ? -8.358 -3.262 9.475 1.00 95.50 93 GLU A CA 1
ATOM 693 C C . GLU A 1 93 ? -7.762 -3.387 10.878 1.00 95.50 93 GLU A C 1
ATOM 695 O O . GLU A 1 93 ? -8.489 -3.255 11.858 1.00 95.50 93 GLU A O 1
ATOM 700 N N . MET A 1 94 ? -6.436 -3.516 10.997 1.00 94.88 94 MET A N 1
ATOM 701 C CA . MET A 1 94 ? -5.757 -3.508 12.296 1.00 94.88 94 MET A CA 1
ATOM 702 C C . MET A 1 94 ? -6.024 -2.204 13.065 1.00 94.88 94 MET A C 1
ATOM 704 O O . MET A 1 94 ? -6.257 -2.235 14.272 1.00 94.88 94 MET A O 1
ATOM 708 N N . SER A 1 95 ? -6.061 -1.058 12.376 1.00 94.94 95 SER A N 1
ATOM 709 C CA . SER A 1 95 ? -6.323 0.243 13.004 1.00 94.94 95 SER A CA 1
ATOM 710 C C . SER A 1 95 ? -7.713 0.359 13.639 1.00 94.94 95 SER A C 1
ATOM 712 O O . SER A 1 95 ? -7.867 1.109 14.602 1.00 94.94 95 SER A O 1
ATOM 714 N N . LYS A 1 96 ? -8.725 -0.379 13.157 1.00 92.50 96 LYS A N 1
ATOM 715 C CA . LYS A 1 96 ? -10.057 -0.390 13.795 1.00 92.50 96 LYS A CA 1
ATOM 716 C C . LYS A 1 96 ? -10.009 -0.909 15.220 1.00 92.50 96 LYS A C 1
ATOM 718 O O . LYS A 1 96 ? -10.767 -0.443 16.063 1.00 92.50 96 LYS A O 1
ATOM 723 N N . TRP A 1 97 ? -9.159 -1.906 15.436 1.00 90.00 97 TRP A N 1
ATOM 724 C CA . TRP A 1 97 ? -9.035 -2.628 16.694 1.00 90.00 97 TRP A CA 1
ATOM 725 C C . TRP A 1 97 ? -8.001 -1.975 17.601 1.00 90.00 97 TRP A C 1
ATOM 727 O O . TRP A 1 97 ? -8.206 -1.860 18.803 1.00 90.00 97 TRP A O 1
ATOM 737 N N . GLU A 1 98 ? -6.901 -1.517 17.011 1.00 91.25 98 GLU A N 1
ATOM 738 C CA . GLU A 1 98 ? -5.765 -0.942 17.714 1.00 91.25 98 GLU A CA 1
ATOM 739 C C . GLU A 1 98 ? -5.332 0.352 17.013 1.00 91.25 98 GLU A C 1
ATOM 741 O O . GLU A 1 98 ? -4.390 0.371 16.219 1.00 91.25 98 GLU A O 1
ATOM 746 N N . ALA A 1 99 ? -6.023 1.457 17.296 1.00 92.19 99 ALA A N 1
ATOM 747 C CA . ALA A 1 99 ? -5.864 2.717 16.567 1.00 92.19 99 ALA A CA 1
ATOM 748 C C . ALA A 1 99 ? -4.414 3.235 16.535 1.00 92.19 99 ALA A C 1
ATOM 750 O O . ALA A 1 99 ? -3.875 3.514 15.460 1.00 92.19 99 ALA A O 1
ATOM 751 N N . LEU A 1 100 ? -3.744 3.298 17.692 1.00 91.06 100 LEU A N 1
ATOM 752 C CA . LEU A 1 100 ? -2.349 3.750 17.786 1.00 91.06 100 LEU A CA 1
ATOM 753 C C . LEU A 1 100 ? -1.383 2.819 17.041 1.00 91.06 100 LEU A C 1
ATOM 755 O O . LEU A 1 100 ? -0.504 3.285 16.312 1.00 91.06 100 LEU A O 1
ATOM 759 N N . ALA A 1 101 ? -1.565 1.504 17.178 1.00 91.94 101 ALA A N 1
ATOM 760 C CA . ALA A 1 101 ? -0.740 0.524 16.480 1.00 91.94 101 ALA A CA 1
ATOM 761 C C . ALA A 1 101 ? -0.957 0.585 14.963 1.00 91.94 101 ALA A C 1
ATOM 763 O O . ALA A 1 101 ? 0.006 0.520 14.205 1.00 91.94 101 ALA A O 1
ATOM 764 N N . GLY A 1 102 ? -2.199 0.789 14.519 1.00 93.81 102 GLY A N 1
ATOM 765 C CA . GLY A 1 102 ? -2.548 1.024 13.121 1.00 93.81 102 GLY A CA 1
ATOM 766 C C . GLY A 1 102 ? -1.871 2.267 12.552 1.00 93.81 102 GLY A C 1
ATOM 767 O O . GLY A 1 102 ? -1.281 2.208 11.474 1.00 93.81 102 GLY A O 1
ATOM 768 N N . GLY A 1 103 ? -1.864 3.373 13.302 1.00 94.62 103 GLY A N 1
ATOM 769 C CA . GLY A 1 103 ? -1.139 4.588 12.922 1.00 94.62 103 GLY A CA 1
ATOM 770 C C . GLY A 1 103 ? 0.373 4.370 12.786 1.00 94.62 103 GLY A C 1
ATOM 771 O O . GLY A 1 103 ? 0.998 4.888 11.856 1.00 94.62 103 GLY A O 1
ATOM 772 N N . MET A 1 104 ? 0.970 3.577 13.680 1.00 95.56 104 MET A N 1
ATOM 773 C CA . MET A 1 104 ? 2.390 3.217 13.615 1.00 95.56 104 MET A CA 1
ATOM 774 C C . MET A 1 104 ? 2.702 2.273 12.451 1.00 95.56 104 MET A C 1
ATOM 776 O O . MET A 1 104 ? 3.650 2.521 11.709 1.00 95.56 104 MET A O 1
ATOM 780 N N . ALA A 1 105 ? 1.890 1.238 12.237 1.00 97.12 105 ALA A N 1
ATOM 781 C CA . ALA A 1 105 ? 2.047 0.328 11.109 1.00 97.12 105 ALA A CA 1
ATOM 782 C C . ALA A 1 105 ? 1.872 1.042 9.767 1.00 97.12 105 ALA A C 1
ATOM 784 O O . ALA A 1 105 ? 2.648 0.783 8.853 1.00 97.12 105 ALA A O 1
ATOM 785 N N . MET A 1 106 ? 0.942 1.999 9.659 1.00 97.88 106 MET A N 1
ATOM 786 C CA . MET A 1 106 ? 0.795 2.815 8.451 1.00 97.88 106 MET A CA 1
ATOM 787 C C . MET A 1 106 ? 2.044 3.650 8.174 1.00 97.88 106 MET A C 1
ATOM 789 O O . MET A 1 106 ? 2.512 3.712 7.039 1.00 97.88 106 MET A O 1
ATOM 793 N N . ARG A 1 107 ? 2.629 4.260 9.211 1.00 97.00 107 ARG A N 1
ATOM 794 C CA . ARG A 1 107 ? 3.895 4.989 9.075 1.00 97.00 107 ARG A CA 1
ATOM 795 C C . ARG A 1 107 ? 5.018 4.066 8.606 1.00 97.00 107 ARG A C 1
ATOM 797 O O . ARG A 1 107 ? 5.730 4.421 7.670 1.00 97.00 107 ARG A O 1
ATOM 804 N N . THR A 1 108 ? 5.168 2.894 9.225 1.00 97.50 108 THR A N 1
ATOM 805 C CA . THR A 1 108 ? 6.158 1.889 8.810 1.00 97.50 108 THR A CA 1
ATOM 806 C C . THR A 1 108 ? 5.938 1.473 7.362 1.00 97.50 108 THR A C 1
ATOM 808 O O . THR A 1 108 ? 6.884 1.465 6.582 1.00 97.50 108 THR A O 1
ATOM 811 N N . TRP A 1 109 ? 4.694 1.193 6.981 1.00 98.00 109 TRP A N 1
ATOM 812 C CA . TRP A 1 109 ? 4.336 0.776 5.634 1.00 98.00 109 TRP A CA 1
ATOM 813 C C . TRP A 1 109 ? 4.690 1.832 4.580 1.00 98.00 109 TRP A C 1
ATOM 815 O O . TRP A 1 109 ? 5.420 1.543 3.632 1.00 98.00 109 TRP A O 1
ATOM 825 N N . VAL A 1 110 ? 4.259 3.079 4.787 1.00 97.38 110 VAL A N 1
ATOM 826 C CA . VAL A 1 110 ? 4.577 4.202 3.893 1.00 97.38 110 VAL A CA 1
ATOM 827 C C . VAL A 1 110 ? 6.085 4.436 3.811 1.00 97.38 110 VAL A C 1
ATOM 829 O O . VAL A 1 110 ? 6.619 4.609 2.717 1.00 97.38 110 VAL A O 1
ATOM 832 N N . ASN A 1 111 ? 6.795 4.410 4.942 1.00 96.75 111 ASN A N 1
ATOM 833 C CA . ASN A 1 111 ? 8.247 4.579 4.950 1.00 96.75 111 ASN A CA 1
ATOM 834 C C . ASN A 1 111 ? 8.952 3.452 4.187 1.00 96.75 111 ASN A C 1
ATOM 836 O O . ASN A 1 111 ? 9.888 3.721 3.440 1.00 96.75 111 ASN A O 1
ATOM 840 N N . THR A 1 112 ? 8.493 2.207 4.320 1.00 97.62 112 THR A N 1
ATOM 841 C CA . THR A 1 112 ? 9.022 1.070 3.559 1.00 97.62 112 THR A CA 1
ATOM 842 C C . THR A 1 112 ? 8.860 1.278 2.055 1.00 97.62 112 THR A C 1
ATOM 844 O O . THR A 1 112 ? 9.834 1.103 1.324 1.00 97.62 112 THR A O 1
ATOM 847 N N . LEU A 1 113 ? 7.677 1.704 1.597 1.00 97.44 113 LEU A N 1
ATOM 848 C CA . LEU A 1 113 ? 7.428 1.992 0.181 1.00 97.44 113 LEU A CA 1
ATOM 849 C C . LEU A 1 113 ? 8.349 3.089 -0.356 1.00 97.44 113 LEU A C 1
ATOM 851 O O . LEU A 1 113 ? 8.970 2.915 -1.400 1.00 97.44 113 LEU A O 1
ATOM 855 N N . VAL A 1 114 ? 8.473 4.198 0.373 1.00 96.06 114 VAL A N 1
ATOM 856 C CA . VAL A 1 114 ? 9.339 5.320 -0.015 1.00 96.06 114 VAL A CA 1
ATOM 857 C C . VAL A 1 114 ? 10.799 4.884 -0.077 1.00 96.06 114 VAL A C 1
ATOM 859 O O . VAL A 1 114 ? 11.480 5.138 -1.069 1.00 96.06 114 VAL A O 1
ATOM 862 N N . ASN A 1 115 ? 11.277 4.205 0.965 1.00 95.81 115 ASN A N 1
ATOM 863 C CA . ASN A 1 115 ? 12.673 3.803 1.071 1.00 95.81 115 ASN A CA 1
ATOM 864 C C . ASN A 1 115 ? 13.040 2.796 -0.018 1.00 95.81 115 ASN A C 1
ATOM 866 O O . ASN A 1 115 ? 14.074 2.947 -0.662 1.00 95.81 115 ASN A O 1
ATOM 870 N N . VAL A 1 116 ? 12.191 1.792 -0.264 1.00 94.81 116 VAL A N 1
ATOM 871 C CA . VAL A 1 116 ? 12.472 0.802 -1.307 1.00 94.81 116 VAL A CA 1
ATOM 872 C C . VAL A 1 116 ? 12.405 1.443 -2.692 1.00 94.81 116 VAL A C 1
ATOM 874 O O . VAL A 1 116 ? 13.300 1.227 -3.503 1.00 94.81 116 VAL A O 1
ATOM 877 N N . TYR A 1 117 ? 11.428 2.322 -2.939 1.00 94.19 117 TYR A N 1
ATOM 878 C CA . TYR A 1 117 ? 11.312 3.050 -4.201 1.00 94.19 117 TYR A CA 1
ATOM 879 C C . TYR A 1 117 ? 12.542 3.921 -4.487 1.00 94.19 117 TYR A C 1
ATOM 881 O O . TYR A 1 117 ? 13.029 3.958 -5.620 1.00 94.19 117 TYR A O 1
ATOM 889 N N . ALA A 1 118 ? 13.090 4.575 -3.460 1.00 93.75 118 ALA A N 1
ATOM 890 C CA . ALA A 1 118 ? 14.299 5.382 -3.581 1.00 93.75 118 ALA A CA 1
ATOM 891 C C . ALA A 1 118 ? 15.517 4.558 -4.035 1.00 93.75 118 ALA A C 1
ATOM 893 O O . ALA A 1 118 ? 16.338 5.071 -4.793 1.00 93.75 118 ALA A O 1
ATOM 894 N N . THR A 1 119 ? 15.607 3.282 -3.641 1.00 93.00 119 THR A N 1
ATOM 895 C CA . THR A 1 119 ? 16.716 2.391 -4.036 1.00 93.00 119 THR A CA 1
ATOM 896 C C . THR A 1 119 ? 16.605 1.820 -5.449 1.00 93.00 119 THR A C 1
ATOM 898 O O . THR A 1 119 ? 17.593 1.318 -5.980 1.00 93.00 119 THR A O 1
ATOM 901 N N . ILE A 1 120 ? 15.430 1.894 -6.083 1.00 91.62 120 ILE A N 1
ATOM 902 C CA . ILE A 1 120 ? 15.239 1.354 -7.433 1.00 91.62 120 ILE A CA 1
ATOM 903 C C . ILE A 1 120 ? 15.921 2.295 -8.446 1.00 91.62 120 ILE A C 1
ATOM 905 O O . ILE A 1 120 ? 15.659 3.506 -8.418 1.00 91.62 120 ILE A O 1
ATOM 909 N N . PRO A 1 121 ? 16.765 1.783 -9.364 1.00 91.12 121 PRO A N 1
ATOM 910 C CA . PRO A 1 121 ? 17.380 2.589 -10.417 1.00 91.12 121 PRO A CA 1
ATOM 911 C C . PRO A 1 121 ? 16.341 3.244 -11.333 1.00 91.12 121 PRO A C 1
ATOM 913 O O . PRO A 1 121 ? 15.298 2.653 -11.629 1.00 91.12 121 PRO A O 1
ATOM 916 N N . GLN A 1 122 ? 16.634 4.458 -11.811 1.00 91.50 122 GLN A N 1
ATOM 917 C CA . GLN A 1 122 ? 15.763 5.148 -12.766 1.00 91.50 122 GLN A CA 1
ATOM 918 C C . GLN A 1 122 ? 15.596 4.306 -14.033 1.00 91.50 122 GLN A C 1
ATOM 920 O O . GLN A 1 122 ? 16.571 3.928 -14.675 1.00 91.50 122 GLN A O 1
ATOM 925 N N . SER A 1 123 ? 14.350 3.941 -14.326 1.00 92.56 123 SER A N 1
ATOM 926 C CA . SER A 1 123 ? 13.985 3.017 -15.398 1.00 92.56 123 SER A CA 1
ATOM 927 C C . SER A 1 123 ? 12.476 3.044 -15.621 1.00 92.56 123 SER A C 1
ATOM 929 O O . SER A 1 123 ? 11.717 3.388 -14.711 1.00 92.56 123 SER A O 1
ATOM 931 N N . SER A 1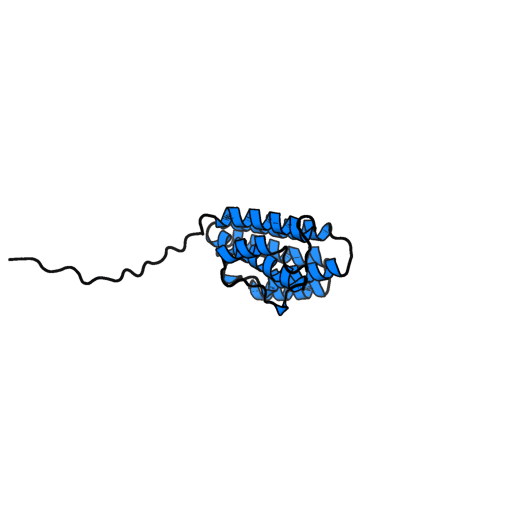 124 ? 12.026 2.563 -16.781 1.00 92.25 124 SER A N 1
ATOM 932 C CA . SER A 1 124 ? 10.598 2.327 -17.032 1.00 92.25 124 SER A CA 1
ATOM 933 C C . SER A 1 124 ? 9.978 1.438 -15.948 1.00 92.25 124 SER A C 1
ATOM 935 O O . SER A 1 124 ? 8.883 1.704 -15.468 1.00 92.25 124 SER A O 1
ATOM 937 N N . LYS A 1 125 ? 10.712 0.428 -15.465 1.00 91.75 125 LYS A N 1
ATOM 938 C CA . LYS A 1 125 ? 10.290 -0.421 -14.343 1.00 91.75 125 LYS A CA 1
ATOM 939 C C . LYS A 1 125 ? 9.983 0.388 -13.079 1.00 91.75 125 LYS A C 1
ATOM 941 O O . LYS A 1 125 ? 8.966 0.132 -12.437 1.00 91.75 125 LYS A O 1
ATOM 946 N N . LYS A 1 126 ? 10.823 1.365 -12.728 1.00 94.00 126 LYS A N 1
ATOM 947 C CA . LYS A 1 126 ? 10.607 2.235 -11.562 1.00 94.00 126 LYS A CA 1
ATOM 948 C C . LYS A 1 126 ? 9.315 3.040 -11.685 1.00 94.00 126 LYS A C 1
ATOM 950 O O . LYS A 1 126 ? 8.544 3.095 -10.732 1.00 94.00 126 LYS A O 1
ATOM 955 N N . GLU A 1 127 ? 9.048 3.599 -12.861 1.00 93.81 127 GLU A N 1
ATOM 956 C CA . GLU A 1 127 ? 7.812 4.342 -13.133 1.00 93.81 127 GLU A CA 1
ATOM 957 C C . GLU A 1 127 ? 6.571 3.447 -13.036 1.00 93.81 127 GLU A C 1
ATOM 959 O O . GLU A 1 127 ? 5.565 3.836 -12.442 1.00 93.81 127 GLU A O 1
ATOM 964 N N . ARG A 1 128 ? 6.641 2.218 -13.560 1.00 95.00 128 ARG A N 1
ATOM 965 C CA . ARG A 1 128 ? 5.550 1.235 -13.447 1.00 95.00 128 ARG A CA 1
ATOM 966 C C . ARG A 1 128 ? 5.293 0.849 -11.988 1.00 95.00 128 ARG A C 1
ATOM 968 O O . ARG A 1 128 ? 4.145 0.776 -11.560 1.00 95.00 128 ARG A O 1
ATOM 975 N N . ILE A 1 129 ? 6.345 0.687 -11.183 1.00 95.75 129 ILE A N 1
ATOM 976 C CA . ILE A 1 129 ? 6.214 0.461 -9.735 1.00 95.75 129 ILE A CA 1
ATOM 977 C C . ILE A 1 129 ? 5.562 1.670 -9.048 1.00 95.75 129 ILE A C 1
ATOM 979 O O . ILE A 1 129 ? 4.644 1.480 -8.255 1.00 95.75 129 ILE A O 1
ATOM 983 N N . ALA A 1 130 ? 5.968 2.902 -9.375 1.00 95.25 130 ALA A N 1
ATOM 984 C CA . ALA A 1 130 ? 5.345 4.119 -8.846 1.00 95.25 130 ALA A CA 1
ATOM 985 C C . ALA A 1 130 ? 3.839 4.179 -9.149 1.00 95.25 130 ALA A C 1
ATOM 987 O O . ALA A 1 130 ? 3.027 4.390 -8.244 1.00 95.25 130 ALA A O 1
ATOM 988 N N . ARG A 1 131 ? 3.454 3.925 -10.408 1.00 95.19 131 ARG A N 1
ATOM 989 C CA . ARG A 1 131 ? 2.045 3.846 -10.827 1.00 95.19 131 ARG A CA 1
ATOM 990 C C . ARG A 1 131 ? 1.302 2.739 -10.084 1.00 95.19 131 ARG A C 1
ATOM 992 O O . ARG A 1 131 ? 0.185 2.971 -9.637 1.00 95.19 131 ARG A O 1
ATOM 999 N N . GLY A 1 132 ? 1.925 1.576 -9.898 1.00 96.44 132 GLY A N 1
ATOM 1000 C CA . GLY A 1 132 ? 1.358 0.474 -9.125 1.00 96.44 132 GLY A CA 1
ATOM 1001 C C . GLY A 1 132 ? 1.125 0.828 -7.657 1.00 96.44 132 GLY A C 1
ATOM 1002 O O . GLY A 1 132 ? 0.051 0.563 -7.125 1.00 96.44 132 GLY A O 1
ATOM 1003 N N . ILE A 1 133 ? 2.072 1.506 -7.002 1.00 96.75 133 ILE A N 1
ATOM 1004 C CA . ILE A 1 133 ? 1.898 1.971 -5.617 1.00 96.75 133 ILE A CA 1
ATOM 1005 C C . ILE A 1 133 ? 0.677 2.894 -5.517 1.00 96.75 133 ILE A C 1
ATOM 1007 O O . ILE A 1 133 ? -0.187 2.704 -4.659 1.00 96.75 133 ILE A O 1
ATOM 1011 N N . VAL A 1 134 ? 0.567 3.859 -6.429 1.00 95.06 134 VAL A N 1
ATOM 1012 C CA . VAL A 1 134 ? -0.565 4.793 -6.464 1.00 95.06 134 VAL A CA 1
ATOM 1013 C C . VAL A 1 134 ? -1.873 4.094 -6.808 1.00 95.06 134 VAL A C 1
ATOM 1015 O O . VAL A 1 134 ? -2.888 4.391 -6.184 1.00 95.06 134 VAL A O 1
ATOM 1018 N N . LEU A 1 135 ? -1.864 3.129 -7.728 1.00 94.88 135 LEU A N 1
ATOM 1019 C CA . LEU A 1 135 ? -3.018 2.284 -8.027 1.00 94.88 135 LEU A CA 1
ATOM 1020 C C . LEU A 1 135 ? -3.501 1.552 -6.768 1.00 94.88 135 LEU A C 1
ATOM 1022 O O . LEU A 1 135 ? -4.701 1.510 -6.497 1.00 94.88 135 LEU A O 1
ATOM 1026 N N . GLY A 1 136 ? -2.575 1.013 -5.974 1.00 95.75 136 GLY A N 1
ATOM 1027 C CA . GLY A 1 136 ? -2.897 0.301 -4.743 1.00 95.75 136 GLY A CA 1
ATOM 1028 C C . GLY A 1 136 ? -3.579 1.185 -3.707 1.00 95.75 136 GLY A C 1
ATOM 1029 O O . GLY A 1 136 ? -4.653 0.845 -3.205 1.00 95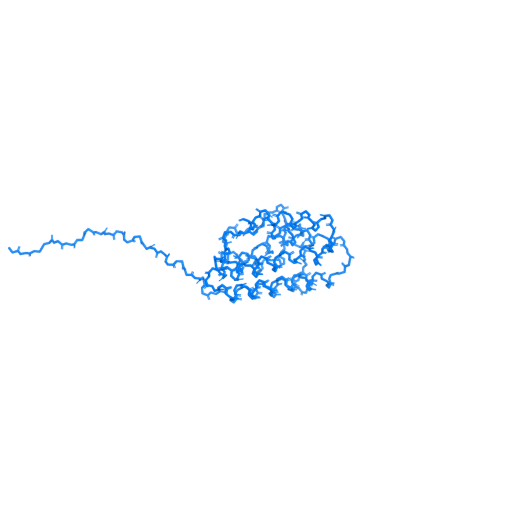.75 136 GLY A O 1
ATOM 1030 N N . ILE A 1 137 ? -2.999 2.356 -3.444 1.00 95.00 137 ILE A N 1
ATOM 1031 C CA . ILE A 1 137 ? -3.562 3.328 -2.503 1.00 95.00 137 ILE A CA 1
ATOM 1032 C C . ILE A 1 137 ? -4.891 3.880 -3.025 1.00 95.00 137 ILE A C 1
ATOM 1034 O O . ILE A 1 137 ? -5.908 3.802 -2.347 1.00 95.00 137 ILE A O 1
ATOM 1038 N N . ASN A 1 138 ? -4.932 4.368 -4.261 1.00 93.38 138 ASN A N 1
ATOM 1039 C CA . ASN A 1 138 ? -6.113 5.058 -4.756 1.00 93.38 138 ASN A CA 1
ATOM 1040 C C . ASN A 1 138 ? -7.246 4.127 -5.159 1.00 93.38 138 ASN A C 1
ATOM 1042 O O . ASN A 1 138 ? -8.389 4.542 -5.049 1.00 93.38 138 ASN A O 1
ATOM 1046 N N . GLN A 1 139 ? -7.004 2.917 -5.658 1.00 92.88 139 GLN A N 1
ATOM 1047 C CA . GLN A 1 139 ? -8.067 2.105 -6.271 1.00 92.88 139 GLN A CA 1
ATOM 1048 C C . GLN A 1 139 ? -8.296 0.756 -5.596 1.00 92.88 139 GLN A C 1
ATOM 1050 O O . GLN A 1 139 ? -9.392 0.215 -5.714 1.00 92.88 139 GLN A O 1
ATOM 1055 N N . LYS A 1 140 ? -7.299 0.210 -4.895 1.00 94.56 140 LYS A N 1
ATOM 1056 C CA . LYS A 1 140 ? -7.392 -1.115 -4.257 1.00 94.56 140 LYS A CA 1
ATOM 1057 C C . LYS A 1 140 ? -7.511 -1.053 -2.730 1.00 94.56 140 LYS A C 1
ATOM 1059 O O . LYS A 1 140 ? -7.674 -2.092 -2.093 1.00 94.56 140 LYS A O 1
ATOM 1064 N N . THR A 1 141 ? -7.457 0.146 -2.151 1.00 95.31 141 THR A N 1
ATOM 1065 C CA . THR A 1 141 ? -7.629 0.363 -0.711 1.00 95.31 141 THR A CA 1
ATOM 1066 C C . THR A 1 141 ? -9.091 0.644 -0.365 1.00 95.31 141 THR A C 1
ATOM 1068 O O . THR A 1 141 ? -9.743 1.486 -0.983 1.00 95.31 141 THR A O 1
ATOM 1071 N N . GLU A 1 142 ? -9.599 -0.034 0.659 1.00 94.00 142 GLU A N 1
ATOM 1072 C CA . GLU A 1 142 ? -10.926 0.156 1.227 1.00 94.00 142 GLU A CA 1
ATOM 1073 C C . GLU A 1 142 ? -10.840 1.065 2.465 1.00 94.00 142 GLU A C 1
ATOM 1075 O O . GLU A 1 142 ? -10.583 0.629 3.586 1.00 94.00 142 GLU A O 1
ATOM 1080 N N . TYR A 1 143 ? -11.078 2.365 2.281 1.00 93.69 143 TYR A N 1
ATOM 1081 C CA . TYR A 1 143 ? -10.987 3.349 3.371 1.00 93.69 143 TYR A CA 1
ATOM 1082 C C . TYR A 1 143 ? -12.099 3.249 4.418 1.00 93.69 143 TYR A C 1
ATOM 1084 O O . TYR A 1 143 ? -11.942 3.782 5.517 1.00 93.69 143 TYR A O 1
ATOM 1092 N N . SER A 1 144 ? -13.167 2.493 4.131 1.00 92.44 144 SER A N 1
ATOM 1093 C CA . SER A 1 144 ? -14.160 2.082 5.136 1.00 92.44 144 SER A CA 1
ATOM 1094 C C . SER A 1 144 ? -13.498 1.334 6.304 1.00 92.44 144 SER A C 1
ATOM 1096 O O . SER A 1 144 ? -14.029 1.299 7.419 1.00 92.44 144 SER A O 1
ATOM 1098 N N . LEU A 1 145 ? -12.319 0.744 6.051 1.00 92.69 145 LEU A N 1
ATOM 1099 C CA . LEU A 1 145 ? -11.579 -0.012 7.036 1.00 92.69 145 LEU A CA 1
ATOM 1100 C C . LEU A 1 145 ? -10.830 0.872 8.042 1.00 92.69 145 LEU A C 1
ATOM 1102 O O . LEU A 1 145 ? -10.316 0.366 9.029 1.00 92.69 145 LEU A O 1
ATOM 1106 N N . MET A 1 146 ? -10.733 2.179 7.817 1.00 94.06 146 MET A N 1
ATOM 1107 C CA . MET A 1 146 ? -9.953 3.057 8.681 1.00 94.06 146 MET A CA 1
ATOM 1108 C C . MET A 1 146 ? -10.593 3.215 10.067 1.00 94.06 146 MET A C 1
ATOM 1110 O O . MET A 1 146 ? -11.815 3.271 10.212 1.00 94.06 146 MET A O 1
ATOM 1114 N N . THR A 1 147 ? -9.753 3.334 11.096 1.00 93.88 147 THR A N 1
ATOM 1115 C CA . THR A 1 147 ? -10.200 3.683 12.447 1.00 93.88 147 THR A CA 1
ATOM 1116 C C . THR A 1 147 ? -11.041 4.961 12.484 1.00 93.88 147 THR A C 1
ATOM 1118 O O . THR A 1 147 ? -10.811 5.912 11.732 1.00 93.88 147 THR A O 1
ATOM 1121 N N . LYS A 1 148 ? -12.007 4.996 13.408 1.00 93.69 148 LYS A N 1
ATOM 1122 C CA . LYS A 1 148 ? -12.820 6.187 13.689 1.00 93.69 148 LYS A CA 1
ATOM 1123 C C . LYS A 1 148 ? -12.163 7.118 14.711 1.00 93.69 148 LYS A C 1
ATOM 1125 O O . LYS A 1 148 ? -12.624 8.246 14.865 1.00 93.69 148 LYS A O 1
ATOM 1130 N N . GLU A 1 149 ? -11.102 6.678 15.391 1.00 94.69 149 GLU A N 1
ATOM 1131 C CA . GLU A 1 149 ? -10.387 7.521 16.347 1.00 94.69 149 GLU A CA 1
ATOM 1132 C C . GLU A 1 149 ? -9.669 8.670 15.641 1.00 94.69 149 GLU A C 1
ATOM 1134 O O . GLU A 1 149 ? -8.802 8.454 14.794 1.00 94.69 149 GLU A O 1
ATOM 1139 N N . PHE A 1 150 ? -10.013 9.902 16.016 1.00 92.19 150 PHE A N 1
ATOM 1140 C CA . PHE A 1 150 ? -9.597 11.107 15.302 1.00 92.19 150 PHE A CA 1
ATOM 1141 C C . PHE A 1 150 ? -8.073 11.231 15.147 1.00 92.19 150 PHE A C 1
ATOM 1143 O O . PHE A 1 150 ? -7.583 11.394 14.031 1.00 92.19 150 PHE A O 1
ATOM 1150 N N . ALA A 1 151 ? -7.312 11.103 16.238 1.00 92.56 151 ALA A N 1
ATOM 1151 C CA . ALA A 1 151 ? -5.859 11.283 16.209 1.00 92.56 151 ALA A CA 1
ATOM 1152 C C . ALA A 1 151 ? -5.163 10.255 15.298 1.00 92.56 151 ALA A C 1
ATOM 1154 O O . ALA A 1 151 ? -4.378 10.621 14.419 1.00 92.56 151 ALA A O 1
ATOM 1155 N N . ALA A 1 152 ? -5.502 8.973 15.456 1.00 93.06 152 ALA A N 1
ATOM 1156 C CA . ALA A 1 152 ? -4.956 7.900 14.631 1.00 93.06 152 ALA A CA 1
ATOM 1157 C C . ALA A 1 152 ? -5.398 8.023 13.163 1.00 93.06 152 ALA A C 1
ATOM 1159 O O . ALA A 1 152 ? -4.585 7.833 12.257 1.00 93.06 152 ALA A O 1
ATOM 1160 N N . ARG A 1 153 ? -6.655 8.410 12.914 1.00 94.25 153 ARG A N 1
ATOM 1161 C CA . ARG A 1 153 ? -7.192 8.650 11.569 1.00 94.25 153 ARG A CA 1
ATOM 1162 C C . ARG A 1 153 ? -6.416 9.750 10.845 1.00 94.25 153 ARG A C 1
ATOM 1164 O O . ARG A 1 153 ? -5.967 9.536 9.721 1.00 94.25 153 ARG A O 1
ATOM 1171 N N . ILE A 1 154 ? -6.195 10.897 11.489 1.00 93.81 154 ILE A N 1
ATOM 1172 C CA . ILE A 1 154 ? -5.409 12.000 10.913 1.00 93.81 154 ILE A CA 1
ATOM 1173 C C . ILE A 1 154 ? -3.962 11.570 10.650 1.00 93.81 154 ILE A C 1
ATOM 1175 O O . ILE A 1 154 ? -3.414 11.879 9.590 1.00 93.81 154 ILE A O 1
ATOM 1179 N N . GLN A 1 155 ? -3.353 10.806 11.560 1.00 94.00 155 GLN A N 1
ATOM 1180 C CA . GLN A 1 155 ? -2.009 10.266 11.354 1.00 94.00 155 GLN A CA 1
ATOM 1181 C C . GLN A 1 155 ? -1.940 9.345 10.125 1.00 94.00 155 GLN A C 1
ATOM 1183 O O . GLN A 1 155 ? -1.023 9.488 9.315 1.00 94.00 155 GLN A O 1
ATOM 1188 N N . ILE A 1 156 ? -2.896 8.425 9.968 1.00 95.88 156 ILE A N 1
ATOM 1189 C CA . ILE A 1 156 ? -2.980 7.510 8.818 1.00 95.88 156 ILE A CA 1
ATOM 1190 C C . ILE A 1 156 ? -3.134 8.301 7.515 1.00 95.88 156 ILE A C 1
ATOM 1192 O O . ILE A 1 156 ? -2.369 8.084 6.575 1.00 95.88 156 ILE A O 1
ATOM 1196 N N . ILE A 1 157 ? -4.070 9.255 7.482 1.00 94.81 157 ILE A N 1
ATOM 1197 C CA . ILE A 1 157 ? -4.316 10.127 6.326 1.00 94.81 157 ILE A CA 1
ATOM 1198 C C . ILE A 1 157 ? -3.048 10.896 5.946 1.00 94.81 157 ILE A C 1
ATOM 1200 O O . ILE A 1 157 ? -2.659 10.905 4.779 1.00 94.81 157 ILE A O 1
ATOM 1204 N N . SER A 1 158 ? -2.376 11.501 6.926 1.00 94.12 158 SER A N 1
ATOM 1205 C CA . SER A 1 158 ? -1.138 12.255 6.712 1.00 94.12 158 SER A CA 1
ATOM 1206 C C . SER A 1 158 ? -0.019 11.372 6.147 1.00 94.12 158 SER A C 1
ATOM 1208 O O . SER A 1 158 ? 0.642 11.749 5.176 1.00 94.12 158 SER A O 1
ATOM 1210 N N . CYS A 1 159 ? 0.146 10.153 6.677 1.00 94.88 159 CYS A N 1
ATOM 1211 C CA . CYS A 1 159 ? 1.123 9.197 6.152 1.00 94.88 159 CYS A CA 1
ATOM 1212 C C . CYS A 1 159 ? 0.843 8.876 4.678 1.00 94.88 159 CYS A C 1
ATOM 1214 O O . CYS A 1 159 ? 1.744 9.010 3.849 1.00 94.88 159 CYS A O 1
ATOM 1216 N N . LEU A 1 160 ? -0.400 8.517 4.344 1.00 94.25 160 LEU A N 1
ATOM 1217 C CA . LEU A 1 160 ? -0.804 8.167 2.980 1.00 94.25 160 LEU A CA 1
ATOM 1218 C C . LEU A 1 160 ? -0.627 9.332 2.000 1.00 94.25 160 LEU A C 1
ATOM 1220 O O . LEU A 1 160 ? -0.050 9.148 0.930 1.00 94.25 160 LEU A O 1
ATOM 1224 N N . LYS A 1 161 ? -1.052 10.544 2.378 1.00 92.44 161 LYS A N 1
ATOM 1225 C CA . LYS A 1 161 ? -0.881 11.742 1.543 1.00 92.44 161 LYS A CA 1
ATOM 1226 C C . LYS A 1 161 ? 0.586 12.070 1.279 1.00 92.44 161 LYS A C 1
ATOM 1228 O O . LYS A 1 161 ? 0.922 12.501 0.183 1.00 92.44 161 LYS A O 1
ATOM 1233 N N . SER A 1 162 ? 1.477 11.792 2.233 1.00 92.31 162 SER A N 1
ATOM 1234 C CA . SER A 1 162 ? 2.915 12.027 2.050 1.00 92.31 162 SER A CA 1
ATOM 1235 C C . SER A 1 162 ? 3.568 11.134 0.985 1.00 92.31 162 SER A C 1
ATOM 1237 O O . SER A 1 162 ? 4.688 11.419 0.569 1.00 92.31 162 SER A O 1
ATOM 1239 N N . LEU A 1 163 ? 2.908 10.055 0.548 1.00 92.69 163 LEU A N 1
ATOM 1240 C CA . LEU A 1 163 ? 3.478 9.073 -0.374 1.00 92.69 163 LEU A CA 1
ATOM 1241 C C . LEU A 1 163 ? 3.648 9.628 -1.797 1.00 92.69 163 LEU A C 1
ATOM 1243 O O . LEU A 1 163 ? 4.721 9.493 -2.380 1.00 92.69 163 LEU A O 1
ATOM 1247 N N . CYS A 1 164 ? 2.620 10.289 -2.337 1.00 89.62 164 CYS A N 1
ATOM 1248 C CA . CYS A 1 164 ? 2.621 10.819 -3.706 1.00 89.62 164 CYS A CA 1
ATOM 1249 C C . CYS A 1 164 ? 3.778 11.803 -3.982 1.00 89.62 164 CYS A C 1
ATOM 1251 O O . CYS A 1 164 ? 4.540 11.552 -4.920 1.00 89.62 164 CYS A O 1
ATOM 1253 N N . PRO A 1 165 ? 4.000 12.861 -3.170 1.00 89.94 165 PRO A N 1
ATOM 1254 C CA . PRO A 1 165 ? 5.112 13.786 -3.400 1.00 89.94 165 PRO A CA 1
ATOM 1255 C C . PRO A 1 165 ? 6.486 13.126 -3.214 1.00 89.94 165 PRO A C 1
ATOM 1257 O O . PRO A 1 165 ? 7.451 13.548 -3.842 1.00 89.94 165 PRO A O 1
ATOM 1260 N N . LYS A 1 166 ? 6.596 12.067 -2.401 1.00 92.06 166 LYS A N 1
ATOM 1261 C CA . LYS A 1 166 ? 7.854 11.320 -2.222 1.00 92.06 166 LYS A CA 1
ATOM 1262 C C . LYS A 1 166 ? 8.180 10.390 -3.395 1.00 92.06 166 LYS A C 1
ATOM 1264 O O . LYS A 1 166 ? 9.346 10.069 -3.593 1.00 92.06 166 LYS A O 1
ATOM 1269 N N . ILE A 1 167 ? 7.174 9.952 -4.153 1.00 90.75 167 ILE A N 1
ATOM 1270 C CA . ILE A 1 167 ? 7.350 9.056 -5.305 1.00 90.75 167 ILE A CA 1
ATOM 1271 C C . ILE A 1 167 ? 7.547 9.841 -6.606 1.00 90.75 167 ILE A C 1
ATOM 1273 O O . ILE A 1 167 ? 8.468 9.541 -7.366 1.00 90.75 167 ILE A O 1
ATOM 1277 N N . PHE A 1 168 ? 6.700 10.840 -6.860 1.00 88.31 168 PHE A N 1
ATOM 1278 C CA . PHE A 1 168 ? 6.710 11.603 -8.115 1.00 88.31 168 PHE A CA 1
ATOM 1279 C C . PHE A 1 168 ? 7.421 12.956 -8.017 1.00 88.31 168 PHE A C 1
ATOM 1281 O O . PHE A 1 168 ? 7.627 13.621 -9.027 1.00 88.31 168 PHE A O 1
ATOM 1288 N N . GLY A 1 169 ? 7.807 13.374 -6.812 1.00 85.75 169 GLY A N 1
ATOM 1289 C CA . GLY A 1 169 ? 8.336 14.708 -6.560 1.00 85.75 169 GLY A CA 1
ATOM 1290 C C . GLY A 1 169 ? 7.231 15.723 -6.270 1.00 85.75 169 GLY A C 1
ATOM 1291 O O . GLY A 1 169 ? 6.109 15.648 -6.786 1.00 85.75 169 GLY A O 1
ATOM 1292 N N . THR A 1 170 ? 7.557 16.686 -5.411 1.00 84.75 170 THR A N 1
ATOM 1293 C CA . THR A 1 170 ? 6.661 17.771 -5.008 1.00 84.75 170 THR A CA 1
ATOM 1294 C C . THR A 1 170 ? 6.234 18.601 -6.220 1.00 84.75 170 THR A C 1
ATOM 1296 O O . THR A 1 170 ? 7.078 19.094 -6.961 1.00 84.75 170 THR A O 1
ATOM 1299 N N . GLY A 1 171 ? 4.924 18.782 -6.407 1.00 77.94 171 GLY A N 1
ATOM 1300 C CA . GLY A 1 171 ? 4.369 19.632 -7.468 1.00 77.94 171 GLY A CA 1
ATOM 1301 C C . GLY A 1 171 ? 4.251 18.981 -8.851 1.00 77.94 171 GLY A C 1
ATOM 1302 O O . GLY A 1 171 ? 3.736 19.627 -9.763 1.00 77.94 171 GLY A O 1
ATOM 1303 N N . SER A 1 172 ? 4.656 17.715 -9.006 1.00 87.69 172 SER A N 1
ATOM 1304 C CA . SER A 1 172 ? 4.419 16.941 -10.235 1.00 87.69 172 SER A CA 1
ATOM 1305 C C . SER A 1 172 ? 2.926 16.869 -10.578 1.00 87.69 172 SER A C 1
ATOM 1307 O O . SER A 1 172 ? 2.060 16.887 -9.697 1.00 87.69 172 SER A O 1
ATOM 1309 N N . GLU A 1 173 ? 2.596 16.818 -11.868 1.00 87.81 173 GLU A N 1
ATOM 1310 C CA . GLU A 1 173 ? 1.206 16.703 -12.319 1.00 87.81 173 GLU A CA 1
ATOM 1311 C C . GLU A 1 173 ? 0.594 15.368 -11.886 1.00 87.81 173 GLU A C 1
ATOM 1313 O O . GLU A 1 173 ? -0.477 15.347 -11.278 1.00 87.81 173 GLU A O 1
ATOM 1318 N N . GLU A 1 174 ? 1.332 14.277 -12.070 1.00 85.00 174 GLU A N 1
ATOM 1319 C CA . GLU A 1 174 ? 0.947 12.933 -11.649 1.00 85.00 174 GLU A CA 1
ATOM 1320 C C . GLU A 1 174 ? 0.759 12.853 -10.132 1.00 85.00 174 GLU A C 1
ATOM 1322 O O . GLU A 1 174 ? -0.220 12.278 -9.652 1.00 85.00 174 GLU A O 1
ATOM 1327 N N . GLY A 1 175 ? 1.661 13.474 -9.363 1.00 86.81 175 GLY A N 1
ATOM 1328 C CA . GLY A 1 175 ? 1.547 13.558 -7.910 1.00 86.81 175 GLY A CA 1
ATOM 1329 C C . GLY A 1 175 ? 0.297 14.318 -7.469 1.00 86.81 175 GLY A C 1
ATOM 1330 O O . GLY A 1 175 ? -0.424 13.840 -6.593 1.00 86.81 175 GLY A O 1
ATOM 1331 N N . ARG A 1 176 ? -0.007 15.455 -8.111 1.00 88.62 176 ARG A N 1
ATOM 1332 C CA . ARG A 1 176 ? -1.214 16.251 -7.828 1.00 88.62 176 ARG A CA 1
ATOM 1333 C C . ARG A 1 176 ? -2.494 15.494 -8.170 1.00 88.62 176 ARG A C 1
ATOM 1335 O O . ARG A 1 176 ? -3.428 15.496 -7.371 1.00 88.62 176 ARG A O 1
ATOM 1342 N N . GLN A 1 177 ? -2.539 14.818 -9.317 1.00 89.19 177 GLN A N 1
ATOM 1343 C CA . GLN A 1 177 ? -3.698 14.019 -9.717 1.00 89.19 177 GLN A CA 1
ATOM 1344 C C . GLN A 1 177 ? -3.928 12.852 -8.746 1.00 89.19 177 GLN A C 1
ATOM 1346 O O . GLN A 1 177 ? -5.055 12.617 -8.301 1.00 89.19 177 GLN A O 1
ATOM 1351 N N . ALA A 1 178 ? -2.855 12.149 -8.375 1.00 88.25 178 ALA A N 1
ATOM 1352 C CA . ALA A 1 178 ? -2.911 11.057 -7.415 1.00 88.25 178 ALA A CA 1
ATOM 1353 C C . ALA A 1 178 ? -3.377 11.529 -6.030 1.00 88.25 178 ALA A C 1
ATOM 1355 O O . ALA A 1 178 ? -4.219 10.874 -5.414 1.00 88.25 178 ALA A O 1
ATOM 1356 N N . GLU A 1 179 ? -2.875 12.671 -5.556 1.00 88.75 179 GLU A N 1
ATOM 1357 C CA . GLU A 1 179 ? -3.261 13.256 -4.271 1.00 88.75 179 GLU A CA 1
ATOM 1358 C C . GLU A 1 179 ? -4.710 13.760 -4.268 1.00 88.75 179 GLU A C 1
ATOM 1360 O O . GLU A 1 179 ? -5.420 13.586 -3.272 1.00 88.75 179 GLU A O 1
ATOM 1365 N N . ALA A 1 180 ? -5.178 14.353 -5.368 1.00 89.81 180 ALA A N 1
ATOM 1366 C CA . ALA A 1 180 ? -6.566 14.778 -5.513 1.00 89.81 180 ALA A CA 1
ATOM 1367 C C . ALA A 1 180 ? -7.518 13.573 -5.445 1.00 89.81 180 ALA A C 1
ATOM 1369 O O . ALA A 1 180 ? -8.493 13.589 -4.688 1.00 89.81 180 ALA A O 1
ATOM 1370 N N . MET A 1 181 ? -7.188 12.491 -6.161 1.00 90.88 181 MET A N 1
ATOM 1371 C CA . MET A 1 181 ? -7.956 11.246 -6.122 1.00 90.88 181 MET A CA 1
ATOM 1372 C C . MET A 1 181 ? -7.968 10.637 -4.717 1.00 90.88 181 MET A C 1
ATOM 1374 O O . MET A 1 181 ? -9.032 10.255 -4.231 1.00 90.88 181 MET A O 1
ATOM 1378 N N . LEU A 1 182 ? -6.821 10.606 -4.034 1.00 90.50 182 LEU A N 1
ATOM 1379 C CA . LEU A 1 182 ? -6.735 10.148 -2.650 1.00 90.50 182 LEU A CA 1
ATOM 1380 C C . LEU A 1 182 ? -7.611 11.000 -1.725 1.00 90.50 182 LEU A C 1
ATOM 1382 O O . LEU A 1 182 ? -8.404 10.477 -0.948 1.00 90.50 182 LEU A O 1
ATOM 1386 N N . SER A 1 183 ? -7.494 12.323 -1.830 1.00 89.50 183 SER A N 1
ATOM 1387 C CA . SER A 1 183 ? -8.232 13.267 -0.990 1.00 89.50 183 SER A CA 1
ATOM 1388 C C . SER A 1 183 ? -9.740 13.093 -1.129 1.00 89.50 183 SER A C 1
ATOM 1390 O O . SER A 1 183 ? -10.427 13.090 -0.115 1.00 89.50 183 SER A O 1
ATOM 1392 N N . SER A 1 184 ? -10.240 12.846 -2.345 1.00 90.31 184 SER A N 1
ATOM 1393 C CA . SER A 1 184 ? -11.669 12.605 -2.589 1.00 90.31 184 SER A CA 1
ATOM 1394 C C . SER A 1 184 ? -12.244 11.393 -1.841 1.00 90.31 184 SER A C 1
ATOM 1396 O O . SER A 1 184 ? -13.449 11.324 -1.638 1.00 90.31 184 SER A O 1
ATOM 1398 N N . LYS A 1 185 ? -11.393 10.447 -1.420 1.00 88.31 185 LYS A N 1
ATOM 1399 C CA . LYS A 1 185 ? -11.791 9.216 -0.715 1.00 88.31 185 LYS A CA 1
ATOM 1400 C C . LYS A 1 185 ? -11.643 9.297 0.801 1.00 88.31 185 LYS A C 1
ATOM 1402 O O . LYS A 1 185 ? -12.092 8.397 1.506 1.00 88.31 185 LYS A O 1
ATOM 1407 N N . LEU A 1 186 ? -10.928 10.311 1.287 1.00 83.94 186 LEU A N 1
ATOM 1408 C CA . LEU A 1 186 ? -10.593 10.478 2.703 1.00 83.94 186 LEU A CA 1
ATOM 1409 C C . LEU A 1 186 ? -11.475 11.520 3.409 1.00 83.94 186 LEU A C 1
ATOM 1411 O O . LEU A 1 186 ? -11.434 11.587 4.643 1.00 83.94 186 LEU A O 1
ATOM 1415 N N . ILE A 1 187 ? -12.232 12.301 2.629 1.00 65.00 187 ILE A N 1
ATOM 1416 C CA . ILE A 1 187 ? -13.305 13.213 3.059 1.00 65.00 187 ILE A CA 1
ATOM 1417 C C . ILE A 1 187 ? -14.556 12.383 3.350 1.00 65.00 187 ILE A C 1
ATOM 1419 O O . ILE A 1 187 ? -15.101 12.541 4.465 1.00 65.00 187 ILE A O 1
#

Sequence (187 aa):
MFRDLAQLGVKSSTSEKKSMSPTLRSDVYTTIDQCKAWLAGMRGQTGDGVSYAPMLNTIKKHFPNTTIGLEALGQIEVEVGVIVGGITNMVLEMSKWEALAGGMAMRTWVNTLVNVYATIPQSSKKERIARGIVLGINQKTEYSLMTKEFAARIQIISCLKSLCPKIFGTGSEEGRQAEAMLSSKLI

Organism: NCBI:txid153919

pLDDT: mean 87.16, std 16.37, range [31.38, 98.19]

Secondary structure (DSSP, 8-state):
---------------------TTHHHHHHHHHHHHHHHHTTSSS-TTSSSTTHHHHHHHHHH-TT----GGGTT-HHHHHHHHHHHHHHHHHHHHHH-HHHHHHHHHHHHHHHHHHHHHSPSSHHHHHHHHHHHHHHHHS--GGGS---HHHHHHHHHHHHTHHHHHH-TT-HHHHHHHHHHHHHH-

Radius of gyration: 19.84 Å; chains: 1; bounding box: 66×49×56 Å

Foldseek 3Di:
DDDDDDDPPDPPPPPPPPDPDPCLLVLLVVLLVLLLCALLCNQHHQLQQPSCVVLQVSLCVVVVPQDDDPVCRSQNLRSLQSSLLSSLLSLLLVCQNVLVSSLVSLLVSLVSLLVSLVPDPDDPSSVSNLNSNLSNQLPSHDNVSHHPDDVSLVSNLVSSLVNLCSSQNPPDPSSVVSSVSNVVNSD